Protein AF-A0A8T5I4N2-F1 (afdb_monomer)

Solvent-accessible surface area (backbone atoms only — not comparable to full-atom values): 12675 Å² total; per-residue (Å²): 91,77,67,34,74,42,77,42,86,42,62,44,80,42,84,74,42,42,46,17,52,78,89,45,77,90,54,34,18,32,42,37,23,62,23,36,39,42,31,43,65,61,18,79,83,68,63,26,35,41,20,40,28,22,35,39,38,22,54,48,20,33,36,40,44,21,31,37,31,23,36,77,40,84,39,74,32,93,86,68,47,84,95,46,67,42,80,47,75,30,51,17,36,42,35,10,62,72,20,34,37,37,35,38,44,37,31,33,30,29,39,41,37,23,34,29,38,38,33,30,31,38,29,36,47,22,36,41,34,22,31,34,40,41,32,62,37,54,37,41,30,49,63,24,37,38,38,36,34,82,90,12,38,40,31,27,50,40,76,85,50,73,77,40,41,32,55,69,20,34,39,33,38,72,91,67,53,73,44,48,42,44,72,39,60,78,35,42,52,85,78,52,62,70,92,80,47,93,64,66,85,83,49,61,97,79,38,30,47,60,16,77,51,33,81,43,37,40,67,55,64,75,46,67,81,61,73,78,78,71,84,73,80,82,76,84,80,80,82,78,80,84,80,86,129

Foldseek 3Di:
DQQFAEEEAEEDEDEAAYEADQPDPNRAAAYAYAEYEYEYDVQAVNVHEYENQHHYHHAHYEYHHEEYDKDWDFAADPVNDPPDTDIDISAHEYEHAAYEYEYEEAEARYEYHYQEYHYAEYEHNYEYEHQEYEHEHQADYYNYEYEHEAFGWYWAADADDVPNHDQAYWYAYPVRDIDGVVLQSQAAPVPDDPVQDPCNVVDDPRHTCHHPRHIGTPVNVVCVPPPPPPPPPPDPPDPPDDDDD

Sequence (245 aa):
FMAGSLTYDGPIIMQGSITSPSWTQEFKTNIHLTKGDFKFINPLENKYKIENGAQIIVDNGNAVVGNIYGRKYRVEDKDGRVGIFQIQEHRTNISAPNGKIIAEDIVNTVSLFADTIIVLNVEQDSILSAREILFYGGKLTFDCIIKLKVNGSIRFFENFSIQGLSGDAIIELENGKKIRLFDLKTKKIRDLSDEFISNRENYSKDATLVGNGFIITYDMLDNLSKKQETKQKTNWSSRFGFSKN

Mean predicted aligned error: 8.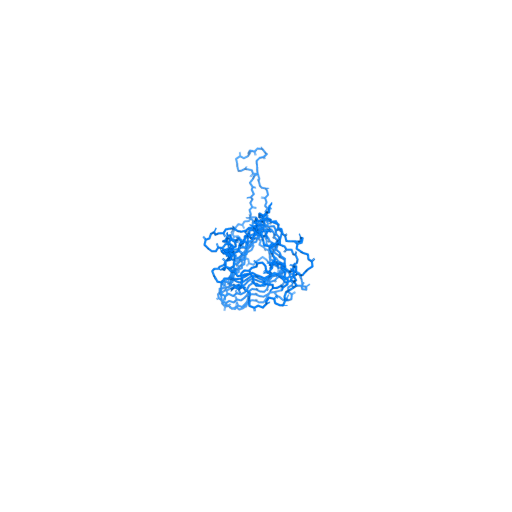18 Å

Struct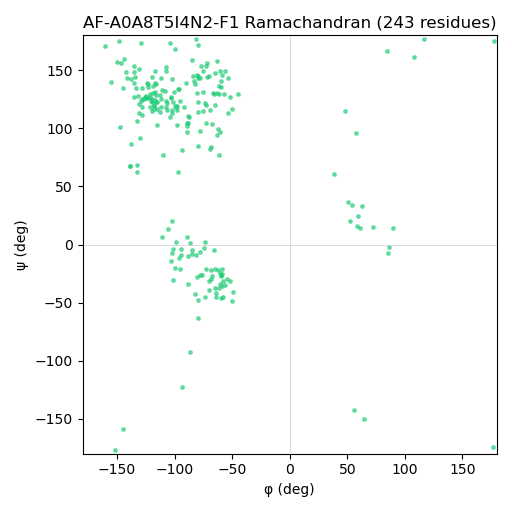ure (mmCIF, N/CA/C/O backbone):
data_AF-A0A8T5I4N2-F1
#
_entry.id   AF-A0A8T5I4N2-F1
#
loop_
_atom_site.group_PDB
_atom_site.id
_atom_site.type_symbol
_atom_site.label_atom_id
_atom_site.label_alt_id
_atom_site.label_comp_id
_atom_site.label_asym_id
_atom_site.label_entity_id
_atom_site.label_seq_id
_atom_site.pdbx_PDB_ins_code
_atom_site.Cartn_x
_atom_site.Cartn_y
_atom_site.Cartn_z
_atom_site.occupancy
_atom_site.B_iso_or_equiv
_atom_site.auth_seq_id
_atom_site.auth_comp_id
_atom_site.auth_asym_id
_atom_site.auth_atom_id
_atom_site.pdbx_PDB_model_num
ATOM 1 N N . PHE A 1 1 ? 17.589 -6.823 -12.871 1.00 48.66 1 PHE A N 1
ATOM 2 C CA . PHE A 1 1 ? 17.301 -7.018 -14.311 1.00 48.66 1 PHE A CA 1
ATOM 3 C C . PHE A 1 1 ? 16.539 -5.795 -14.823 1.00 48.66 1 PHE A C 1
ATOM 5 O O . PHE A 1 1 ? 15.685 -5.309 -14.089 1.00 48.66 1 PHE A O 1
ATOM 12 N N . MET A 1 2 ? 16.842 -5.283 -16.022 1.00 57.31 2 MET A N 1
ATOM 13 C CA . MET A 1 2 ? 15.972 -4.327 -16.731 1.00 57.31 2 MET A CA 1
ATOM 14 C C . MET A 1 2 ? 15.009 -5.170 -17.570 1.00 57.31 2 MET A C 1
ATOM 16 O O . MET A 1 2 ? 15.450 -5.796 -18.527 1.00 57.31 2 MET A O 1
ATOM 20 N N . ALA A 1 3 ? 13.748 -5.299 -17.152 1.00 60.00 3 ALA A N 1
ATOM 21 C CA . ALA A 1 3 ? 12.853 -6.301 -17.742 1.00 60.00 3 ALA A CA 1
ATOM 22 C C . ALA A 1 3 ? 12.155 -5.831 -19.030 1.00 60.00 3 ALA A C 1
ATOM 24 O O . ALA A 1 3 ? 11.532 -6.647 -19.700 1.00 60.00 3 ALA A O 1
ATOM 25 N N . GLY A 1 4 ? 12.271 -4.548 -19.400 1.00 80.88 4 GLY A N 1
ATOM 26 C CA . GLY A 1 4 ? 11.513 -4.001 -20.528 1.00 80.88 4 GLY A CA 1
ATOM 27 C C . GLY A 1 4 ? 10.011 -4.224 -20.322 1.00 80.88 4 GLY A C 1
ATOM 28 O O . GLY A 1 4 ? 9.533 -4.138 -19.191 1.00 80.88 4 GLY A O 1
ATOM 29 N N . SER A 1 5 ? 9.282 -4.533 -21.395 1.00 90.06 5 SER A N 1
ATOM 30 C CA . SER A 1 5 ? 7.870 -4.918 -21.317 1.00 90.06 5 SER A CA 1
ATOM 31 C C . SER A 1 5 ? 7.715 -6.431 -21.486 1.00 90.06 5 SER A C 1
ATOM 33 O O . SER A 1 5 ? 8.199 -6.993 -22.468 1.00 90.06 5 SER A O 1
ATOM 35 N N . LEU A 1 6 ? 7.025 -7.084 -20.554 1.00 92.94 6 LEU A N 1
ATOM 36 C CA . LEU A 1 6 ? 6.721 -8.512 -20.566 1.00 92.94 6 LEU A CA 1
ATOM 37 C C . LEU A 1 6 ? 5.235 -8.715 -20.274 1.00 92.94 6 LEU A C 1
ATOM 39 O O . LEU A 1 6 ? 4.751 -8.261 -19.241 1.00 92.94 6 LEU A O 1
ATOM 43 N N . THR A 1 7 ? 4.543 -9.465 -21.130 1.00 96.44 7 THR A N 1
ATOM 44 C CA . THR A 1 7 ? 3.196 -9.978 -20.852 1.00 96.44 7 THR A CA 1
ATOM 45 C C . THR A 1 7 ? 3.235 -11.500 -20.819 1.00 96.44 7 THR A C 1
ATOM 47 O O . THR A 1 7 ? 3.802 -12.116 -21.721 1.00 96.44 7 THR A O 1
ATOM 50 N N . TYR A 1 8 ? 2.662 -12.113 -19.784 1.00 96.69 8 TYR A N 1
ATOM 51 C CA . TYR A 1 8 ? 2.763 -13.553 -19.554 1.00 96.69 8 TYR A CA 1
ATOM 52 C C . TYR A 1 8 ? 1.474 -14.142 -18.956 1.00 96.69 8 TYR A C 1
ATOM 54 O O . TYR A 1 8 ? 0.916 -13.591 -18.012 1.00 96.69 8 TYR A O 1
ATOM 62 N N . ASP A 1 9 ? 1.003 -15.280 -19.479 1.00 97.56 9 ASP A N 1
ATOM 63 C CA . ASP A 1 9 ? -0.188 -15.984 -18.965 1.00 97.56 9 ASP A CA 1
ATOM 64 C C . ASP A 1 9 ? 0.201 -17.114 -18.005 1.00 97.56 9 ASP A C 1
ATOM 66 O O . ASP A 1 9 ? -0.015 -18.296 -18.271 1.00 97.56 9 ASP A O 1
ATOM 70 N N . GLY A 1 10 ? 0.831 -16.757 -16.887 1.00 97.31 10 GLY A N 1
ATOM 71 C CA . GLY A 1 10 ? 1.251 -17.722 -15.880 1.00 97.31 10 GLY A CA 1
ATOM 72 C C . GLY A 1 10 ? 2.011 -17.096 -14.712 1.00 97.31 10 GLY A C 1
ATOM 73 O O . GLY A 1 10 ? 2.317 -15.904 -14.724 1.00 97.31 10 GLY A O 1
ATOM 74 N N . PRO A 1 11 ? 2.347 -17.898 -13.689 1.00 97.94 11 PRO A N 1
ATOM 75 C CA . PRO A 1 11 ? 3.062 -17.402 -12.523 1.00 97.94 11 PRO A CA 1
ATOM 76 C C . PRO A 1 11 ? 4.510 -17.030 -12.861 1.00 97.94 11 PRO A C 1
ATOM 78 O O . PRO A 1 11 ? 5.181 -17.728 -13.623 1.00 97.94 11 PRO A O 1
ATOM 81 N N . ILE A 1 12 ? 5.019 -15.980 -12.216 1.00 97.31 12 ILE A N 1
ATOM 82 C CA . ILE A 1 12 ? 6.437 -15.608 -12.251 1.00 97.31 12 ILE A CA 1
ATOM 83 C C . ILE A 1 12 ? 7.002 -15.702 -10.839 1.00 97.31 12 ILE A C 1
ATOM 85 O O . ILE A 1 12 ? 6.526 -15.040 -9.917 1.00 97.31 12 ILE A O 1
ATOM 89 N N . ILE A 1 13 ? 8.062 -16.493 -10.693 1.00 96.75 13 ILE A N 1
ATOM 90 C CA . ILE A 1 13 ? 8.914 -16.495 -9.507 1.00 96.75 13 ILE A CA 1
ATOM 91 C C . ILE A 1 13 ? 10.221 -15.816 -9.896 1.00 96.75 13 ILE A C 1
ATOM 93 O O . ILE A 1 13 ? 10.897 -16.248 -10.827 1.00 96.75 13 ILE A O 1
ATOM 97 N N . MET A 1 14 ? 10.568 -14.745 -9.194 1.00 93.88 14 MET A N 1
ATOM 98 C CA . MET A 1 14 ? 11.723 -13.923 -9.512 1.00 93.88 14 MET A CA 1
ATOM 99 C C . MET A 1 14 ? 12.729 -13.904 -8.363 1.00 93.88 14 MET A C 1
ATOM 101 O O . MET A 1 14 ? 12.386 -13.760 -7.188 1.00 93.88 14 MET A O 1
ATOM 105 N N . GLN A 1 15 ? 14.000 -14.026 -8.736 1.00 94.00 15 GLN A N 1
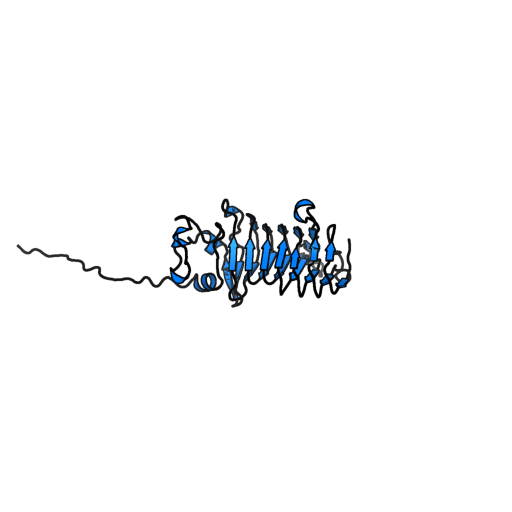ATOM 106 C CA . GLN A 1 15 ? 15.139 -13.846 -7.853 1.00 94.00 15 GLN A CA 1
ATOM 107 C C . GLN A 1 15 ? 15.885 -12.580 -8.280 1.00 94.00 15 GLN A C 1
ATOM 109 O O . GLN A 1 15 ? 16.382 -12.489 -9.403 1.00 94.00 15 GLN A O 1
ATOM 114 N N . GLY A 1 16 ? 15.953 -11.594 -7.388 1.00 92.62 16 GLY A N 1
ATOM 115 C CA . GLY A 1 16 ? 16.634 -10.326 -7.631 1.00 92.62 16 GLY A CA 1
ATOM 116 C C . GLY A 1 16 ? 15.696 -9.136 -7.815 1.00 92.62 16 GLY A C 1
ATOM 117 O O . GLY A 1 16 ? 14.510 -9.265 -8.105 1.00 92.62 16 GLY A O 1
ATOM 118 N N . SER A 1 17 ? 16.268 -7.947 -7.645 1.00 94.94 17 SER A N 1
ATOM 119 C CA . SER A 1 17 ? 15.538 -6.682 -7.708 1.00 94.94 17 SER A CA 1
ATOM 120 C C . SER A 1 17 ? 15.172 -6.271 -9.139 1.00 94.94 17 SER A C 1
ATOM 122 O O . SER A 1 17 ? 15.910 -6.520 -10.107 1.00 94.94 17 SER A O 1
ATOM 124 N N . ILE A 1 18 ? 14.050 -5.561 -9.249 1.00 94.69 18 ILE A N 1
ATOM 125 C CA . ILE A 1 18 ? 13.580 -4.905 -10.467 1.00 94.69 18 ILE A CA 1
ATOM 126 C C . ILE A 1 18 ? 13.865 -3.414 -10.352 1.00 94.69 18 ILE A C 1
ATOM 128 O O . ILE A 1 18 ? 13.433 -2.753 -9.411 1.00 94.69 18 ILE A O 1
ATOM 132 N N . THR A 1 19 ? 14.552 -2.869 -11.346 1.00 91.81 19 THR A N 1
ATOM 133 C CA . THR A 1 19 ? 14.774 -1.428 -11.457 1.00 91.81 19 THR A CA 1
ATOM 134 C C . THR A 1 19 ? 14.345 -0.999 -12.852 1.00 91.81 19 THR A C 1
ATOM 136 O O . THR A 1 19 ? 14.742 -1.610 -13.848 1.00 91.81 19 THR A O 1
ATOM 139 N N . SER A 1 20 ? 13.453 -0.015 -12.931 1.00 89.50 20 SER A N 1
ATOM 140 C CA . SER A 1 20 ? 13.083 0.590 -14.208 1.00 89.50 20 SER A CA 1
ATOM 141 C C . SER A 1 20 ? 14.110 1.658 -14.597 1.00 89.50 20 SER A C 1
ATOM 143 O O . SER A 1 20 ? 14.559 2.408 -13.728 1.00 89.50 20 SER A O 1
ATOM 145 N N . PRO A 1 21 ? 14.480 1.777 -15.883 1.00 83.62 21 PRO A N 1
ATOM 146 C CA . PRO A 1 21 ? 15.201 2.941 -16.384 1.00 83.62 21 PRO A CA 1
ATOM 147 C C . PRO A 1 21 ? 14.477 4.234 -15.994 1.00 83.62 21 PRO A C 1
ATOM 149 O O . PRO A 1 21 ? 13.280 4.382 -16.235 1.00 83.62 21 PRO A O 1
ATOM 152 N N . SER A 1 22 ? 15.192 5.172 -15.371 1.00 70.56 22 SER A N 1
ATOM 153 C CA . SER A 1 22 ? 14.606 6.419 -14.860 1.00 70.56 22 SER A CA 1
ATOM 154 C C . SER A 1 22 ? 14.715 7.594 -15.835 1.00 70.56 22 SER A C 1
ATOM 156 O O . SER A 1 22 ? 14.222 8.673 -15.540 1.00 70.56 22 SER A O 1
ATOM 158 N N . TRP A 1 23 ? 15.381 7.420 -16.978 1.00 70.25 23 TRP A N 1
ATOM 159 C CA . TRP A 1 23 ? 15.678 8.496 -17.935 1.00 70.25 23 TRP A CA 1
ATOM 160 C C . TRP A 1 23 ? 14.762 8.506 -19.169 1.00 70.25 23 TRP A C 1
ATOM 162 O O . TRP A 1 23 ? 14.837 9.431 -19.969 1.00 70.25 23 TRP A O 1
ATOM 172 N N . THR A 1 24 ? 13.900 7.499 -19.349 1.00 71.12 24 THR A N 1
ATOM 173 C CA . THR A 1 24 ? 12.976 7.417 -20.492 1.00 71.12 24 THR A CA 1
ATOM 174 C C . THR A 1 24 ? 11.750 6.567 -20.170 1.00 71.12 24 THR A C 1
ATOM 176 O O . THR A 1 24 ? 11.856 5.534 -19.513 1.00 71.12 24 THR A O 1
ATOM 179 N N . GLN A 1 25 ? 10.581 7.012 -20.638 1.00 74.25 25 GLN A N 1
ATOM 180 C CA . GLN A 1 25 ? 9.320 6.276 -20.491 1.00 74.25 25 GLN A CA 1
ATOM 181 C C . GLN A 1 25 ? 9.215 5.095 -21.459 1.00 74.25 25 GLN A C 1
ATOM 183 O O . GLN A 1 25 ? 8.536 4.122 -21.151 1.00 74.25 25 GLN A O 1
ATOM 188 N N . GLU A 1 26 ? 9.897 5.161 -22.603 1.00 77.44 26 GLU A N 1
ATOM 189 C CA . GLU A 1 26 ? 9.844 4.125 -23.641 1.00 77.44 26 GLU A CA 1
ATOM 190 C C . GLU A 1 26 ? 10.343 2.768 -23.129 1.00 77.44 26 GLU A C 1
ATOM 192 O O . GLU A 1 26 ? 9.769 1.730 -23.443 1.00 77.44 26 GLU A O 1
ATOM 197 N N . PHE A 1 27 ? 11.371 2.777 -22.276 1.00 80.88 27 PHE A N 1
ATOM 198 C CA . PHE A 1 27 ? 11.955 1.564 -21.696 1.00 80.88 27 PHE A CA 1
ATOM 199 C C . PHE A 1 27 ? 11.515 1.321 -20.256 1.00 80.88 27 PHE A C 1
ATOM 201 O O . PHE A 1 27 ? 12.194 0.608 -19.513 1.00 80.88 27 PHE A O 1
ATOM 208 N N . LYS A 1 28 ? 10.395 1.921 -19.840 1.00 87.56 28 LYS A N 1
ATOM 209 C CA . LYS A 1 28 ? 9.831 1.690 -18.514 1.00 87.56 28 LYS A CA 1
ATOM 210 C C . LYS A 1 28 ? 9.576 0.196 -18.330 1.00 87.56 28 LYS A C 1
ATOM 212 O O . LYS A 1 28 ? 8.937 -0.440 -19.165 1.00 87.56 28 LYS A O 1
ATOM 217 N N . THR A 1 29 ? 10.057 -0.356 -17.219 1.00 93.31 29 THR A N 1
ATOM 218 C CA . THR A 1 29 ? 9.803 -1.761 -16.903 1.00 93.31 29 THR A CA 1
ATOM 219 C C . THR A 1 29 ? 8.306 -1.966 -16.673 1.00 93.31 29 THR A C 1
ATOM 221 O O . THR A 1 29 ? 7.748 -1.361 -15.756 1.00 93.31 29 THR A O 1
ATOM 224 N N . ASN A 1 30 ? 7.679 -2.830 -17.470 1.00 94.81 30 ASN A N 1
ATOM 225 C CA . ASN A 1 30 ? 6.277 -3.215 -17.363 1.00 94.81 30 ASN A CA 1
ATOM 226 C C . ASN A 1 30 ? 6.156 -4.743 -17.391 1.00 94.81 30 ASN A C 1
ATOM 228 O O . ASN A 1 30 ? 6.455 -5.368 -18.402 1.00 94.81 30 ASN A O 1
ATOM 232 N N . ILE A 1 31 ? 5.736 -5.352 -16.288 1.00 96.50 31 ILE A N 1
ATOM 233 C CA . ILE A 1 31 ? 5.508 -6.796 -16.202 1.00 96.50 31 ILE A CA 1
ATOM 234 C C . ILE A 1 31 ? 4.022 -7.018 -15.960 1.00 96.50 31 ILE A C 1
ATOM 236 O O . ILE A 1 31 ? 3.493 -6.624 -14.923 1.00 96.50 31 ILE A O 1
ATOM 240 N N . HIS A 1 32 ? 3.353 -7.663 -16.906 1.00 98.12 32 HIS A N 1
ATOM 241 C CA . HIS A 1 32 ? 1.921 -7.924 -16.873 1.00 98.12 32 HIS A CA 1
ATOM 242 C C . HIS A 1 32 ? 1.646 -9.426 -16.898 1.00 98.12 32 HIS A C 1
ATOM 244 O O . HIS A 1 32 ? 1.931 -10.110 -17.877 1.00 98.12 32 HIS A O 1
ATOM 250 N N . LEU A 1 33 ? 1.081 -9.940 -15.812 1.00 98.19 33 LEU A N 1
ATOM 251 C CA . LEU A 1 33 ? 0.577 -11.299 -15.712 1.00 98.19 33 LEU A CA 1
ATOM 252 C C . LEU A 1 33 ? -0.940 -11.276 -15.858 1.00 98.19 33 LEU A C 1
ATOM 254 O O . LEU A 1 33 ? -1.638 -10.655 -15.055 1.00 98.19 33 LEU A O 1
ATOM 258 N N . THR A 1 34 ? -1.463 -12.003 -16.841 1.00 97.56 34 THR A N 1
ATOM 259 C CA . THR A 1 34 ? -2.916 -12.177 -16.995 1.00 97.56 34 THR A CA 1
ATOM 260 C C . THR A 1 34 ? -3.474 -13.201 -16.004 1.00 97.56 34 THR A C 1
ATOM 262 O O . THR A 1 34 ? -4.646 -13.128 -15.623 1.00 97.56 34 THR A O 1
ATOM 265 N N . LYS A 1 35 ? -2.639 -14.145 -15.548 1.00 96.62 35 LYS A N 1
ATOM 266 C CA . LYS A 1 35 ? -2.963 -15.179 -14.553 1.00 96.62 35 LYS A CA 1
ATOM 267 C C . LYS A 1 35 ? -1.733 -15.572 -13.746 1.00 96.62 35 LYS A C 1
ATOM 269 O O . LYS A 1 35 ? -0.612 -15.490 -14.236 1.00 96.62 35 LYS A O 1
ATOM 274 N N . GLY A 1 36 ? -1.975 -16.117 -12.558 1.00 97.88 36 GLY A N 1
ATOM 275 C CA . GLY A 1 36 ? -0.930 -16.650 -11.690 1.00 97.88 36 GLY A CA 1
ATOM 276 C C . GLY A 1 36 ? -0.281 -15.572 -10.830 1.00 97.88 36 GLY A C 1
ATOM 277 O O . GLY A 1 36 ? -0.485 -14.377 -11.025 1.00 97.88 36 GLY A O 1
ATOM 278 N N . ASP A 1 37 ? 0.478 -16.013 -9.832 1.00 98.50 37 ASP A N 1
ATOM 279 C CA . ASP A 1 37 ? 1.095 -15.097 -8.880 1.00 98.50 37 ASP A CA 1
ATOM 280 C C . ASP A 1 37 ? 2.423 -14.534 -9.406 1.00 98.50 37 ASP A C 1
ATOM 282 O O . ASP A 1 37 ? 3.222 -15.251 -10.014 1.00 98.50 37 ASP A O 1
ATOM 286 N N . PHE A 1 38 ? 2.699 -13.274 -9.072 1.00 98.44 38 PHE A N 1
ATOM 287 C CA . PHE A 1 38 ? 4.024 -12.671 -9.172 1.00 98.44 38 PHE A CA 1
ATOM 288 C C . PHE A 1 38 ? 4.698 -12.720 -7.799 1.00 98.44 38 PHE A C 1
ATOM 290 O O . PHE A 1 38 ? 4.217 -12.103 -6.847 1.00 98.44 38 PHE A O 1
ATOM 297 N N . LYS A 1 39 ? 5.803 -13.454 -7.658 1.00 98.12 39 LYS A N 1
ATOM 298 C CA . LYS A 1 39 ? 6.458 -13.647 -6.358 1.00 98.12 39 LYS A CA 1
ATOM 299 C C . LYS A 1 39 ? 7.958 -13.446 -6.431 1.00 98.12 39 LYS A C 1
ATOM 301 O O . LYS A 1 39 ? 8.634 -14.007 -7.288 1.00 98.12 39 LYS A O 1
ATOM 306 N N . PHE A 1 40 ? 8.494 -12.717 -5.466 1.00 97.69 40 PHE A N 1
ATOM 307 C CA . PHE A 1 40 ? 9.907 -12.793 -5.131 1.00 97.69 40 PHE A CA 1
ATOM 308 C C . PHE A 1 40 ? 10.193 -14.017 -4.264 1.00 97.69 40 PHE A C 1
ATOM 310 O O . PHE A 1 40 ? 9.380 -14.399 -3.423 1.00 97.69 40 PHE A O 1
ATOM 317 N N . ILE A 1 41 ? 11.364 -14.624 -4.455 1.00 95.94 41 ILE A N 1
ATOM 318 C CA . ILE A 1 41 ? 11.872 -15.651 -3.540 1.00 95.94 41 ILE A CA 1
ATOM 319 C C . ILE A 1 41 ? 12.342 -14.961 -2.257 1.00 95.94 41 ILE A C 1
ATOM 321 O O . ILE A 1 41 ? 13.218 -14.096 -2.310 1.00 95.94 41 ILE A O 1
ATOM 325 N N . ASN A 1 42 ? 11.760 -15.345 -1.118 1.00 94.06 42 ASN A N 1
ATOM 326 C CA . ASN A 1 42 ? 12.066 -14.840 0.228 1.00 94.06 42 ASN A CA 1
ATOM 327 C C . ASN A 1 42 ? 12.346 -13.321 0.264 1.00 94.06 42 ASN A C 1
ATOM 329 O O . ASN A 1 42 ? 13.456 -12.902 0.605 1.00 94.06 42 ASN A O 1
ATOM 333 N N . PRO A 1 43 ? 11.374 -12.472 -0.124 1.00 91.94 43 PRO A N 1
ATOM 334 C CA . PRO A 1 43 ? 11.618 -11.048 -0.348 1.00 91.94 43 PRO A CA 1
ATOM 335 C C . PRO A 1 43 ? 12.153 -10.312 0.885 1.00 91.94 43 PRO A C 1
ATOM 337 O O . PRO A 1 43 ? 13.005 -9.438 0.737 1.00 91.94 43 PRO A O 1
ATOM 340 N N . LEU A 1 44 ? 11.688 -10.697 2.079 1.00 89.94 44 LEU A N 1
ATOM 341 C CA . LEU A 1 44 ? 12.071 -10.082 3.353 1.00 89.94 44 LEU A CA 1
ATOM 342 C C . LEU A 1 44 ? 13.520 -10.388 3.744 1.00 89.94 44 LEU A C 1
ATOM 344 O O . LEU A 1 44 ? 14.216 -9.519 4.265 1.00 89.94 44 LEU A O 1
ATOM 348 N N . GLU A 1 45 ? 13.972 -11.619 3.498 1.00 93.75 45 GLU A N 1
ATOM 349 C CA . GLU A 1 45 ? 15.339 -12.059 3.801 1.00 93.75 45 GLU A CA 1
ATOM 350 C C . GLU A 1 45 ? 16.324 -11.444 2.808 1.00 93.75 45 GLU A C 1
ATOM 352 O O . GLU A 1 45 ? 17.358 -10.903 3.192 1.00 93.75 45 GLU A O 1
ATOM 357 N N . ASN A 1 46 ? 15.967 -11.475 1.523 1.00 93.81 46 ASN A N 1
ATOM 358 C CA . ASN A 1 46 ? 16.834 -11.018 0.445 1.00 93.81 46 ASN A CA 1
ATOM 359 C C . ASN A 1 46 ? 16.817 -9.497 0.235 1.00 93.81 46 ASN A C 1
ATOM 361 O O . ASN A 1 46 ? 17.597 -8.987 -0.571 1.00 93.81 46 ASN A O 1
ATOM 365 N N . LYS A 1 47 ? 15.909 -8.775 0.907 1.00 95.31 47 LYS A N 1
ATOM 366 C CA . LYS A 1 47 ? 15.698 -7.326 0.750 1.00 95.31 47 LYS A CA 1
ATOM 367 C C . LYS A 1 47 ? 15.533 -6.903 -0.712 1.00 95.31 47 LYS A C 1
ATOM 369 O O . LYS A 1 47 ? 15.985 -5.833 -1.126 1.00 95.31 47 LYS A O 1
ATOM 374 N N . TYR A 1 48 ? 14.878 -7.750 -1.508 1.00 96.44 48 TYR A N 1
ATOM 375 C CA . TYR A 1 48 ? 14.608 -7.440 -2.908 1.00 96.44 48 TYR A CA 1
ATOM 376 C C . TYR A 1 48 ? 13.679 -6.243 -3.029 1.00 96.44 48 TYR A C 1
ATOM 378 O O . TYR A 1 48 ? 12.810 -6.016 -2.185 1.00 96.44 48 TYR A O 1
ATOM 386 N N . LYS A 1 49 ? 13.877 -5.481 -4.105 1.00 96.44 49 LYS A N 1
ATOM 387 C CA . LYS A 1 49 ? 13.154 -4.235 -4.325 1.00 96.44 49 LYS A CA 1
ATOM 388 C C . LYS A 1 49 ? 12.632 -4.068 -5.744 1.00 96.44 49 LYS A C 1
ATOM 390 O O . LYS A 1 49 ? 13.205 -4.610 -6.690 1.00 96.44 49 LYS A O 1
ATOM 395 N N . ILE A 1 50 ? 11.563 -3.289 -5.866 1.00 97.12 50 ILE A N 1
ATOM 396 C CA . ILE A 1 50 ? 10.984 -2.816 -7.126 1.00 97.12 50 ILE A CA 1
ATOM 397 C C . ILE A 1 50 ? 11.032 -1.293 -7.109 1.00 97.12 50 ILE A C 1
ATOM 399 O O . ILE A 1 50 ? 10.505 -0.674 -6.187 1.00 97.12 50 ILE A O 1
ATOM 403 N N . GLU A 1 51 ? 11.683 -0.675 -8.092 1.00 95.00 51 GLU A N 1
ATOM 404 C CA . GLU A 1 51 ? 11.950 0.764 -8.021 1.00 95.00 51 GLU A CA 1
ATOM 405 C C . GLU A 1 51 ? 11.974 1.509 -9.362 1.00 95.00 51 GLU A C 1
ATOM 407 O O . GLU A 1 51 ? 11.922 0.918 -10.447 1.00 95.00 51 GLU A O 1
ATOM 412 N N . ASN A 1 52 ? 12.114 2.836 -9.252 1.00 91.00 52 ASN A N 1
ATOM 413 C CA . ASN A 1 52 ? 12.341 3.786 -10.347 1.00 91.00 52 ASN A CA 1
ATOM 414 C C . ASN A 1 52 ? 11.199 3.862 -11.371 1.00 91.00 52 ASN A C 1
ATOM 416 O O . ASN A 1 52 ? 11.420 4.123 -12.552 1.00 91.00 52 ASN A O 1
ATOM 420 N N . GLY A 1 53 ? 9.962 3.673 -10.913 1.00 92.44 53 GLY A N 1
ATOM 421 C CA . GLY A 1 53 ? 8.780 3.783 -11.754 1.00 92.44 53 GLY A CA 1
ATOM 422 C C . GLY A 1 53 ? 8.376 2.480 -12.432 1.00 92.44 53 GLY A C 1
ATOM 423 O O . GLY A 1 53 ? 7.561 2.527 -13.341 1.00 92.44 53 GLY A O 1
ATOM 424 N N . ALA A 1 54 ? 8.908 1.327 -12.022 1.00 95.25 54 ALA A N 1
ATOM 425 C CA . ALA A 1 54 ? 8.476 0.042 -12.572 1.00 95.25 54 ALA A CA 1
ATOM 426 C C . ALA A 1 54 ? 6.957 -0.169 -12.410 1.00 95.25 54 ALA A C 1
ATOM 428 O O . ALA A 1 54 ? 6.338 0.320 -11.461 1.00 95.25 54 ALA A O 1
ATOM 429 N N . GLN A 1 55 ? 6.360 -0.900 -13.347 1.00 96.50 55 GLN A N 1
ATOM 430 C CA . GLN A 1 55 ? 4.951 -1.267 -13.341 1.00 96.50 55 GLN A CA 1
ATOM 431 C C . GLN A 1 55 ? 4.810 -2.787 -13.316 1.00 96.50 55 GLN A C 1
ATOM 433 O O . GLN A 1 55 ? 5.355 -3.471 -14.177 1.00 96.50 55 GLN A O 1
ATOM 438 N N . ILE A 1 56 ? 4.076 -3.299 -12.332 1.00 98.00 56 ILE A N 1
ATOM 439 C CA . ILE A 1 56 ? 3.703 -4.709 -12.224 1.00 98.00 56 ILE A CA 1
ATOM 440 C C . ILE A 1 56 ? 2.178 -4.798 -12.210 1.00 98.00 56 ILE A C 1
ATOM 442 O O . ILE A 1 56 ? 1.527 -4.128 -11.408 1.00 98.00 56 ILE A O 1
ATOM 446 N N . ILE A 1 57 ? 1.601 -5.609 -13.088 1.00 98.56 57 ILE A N 1
ATOM 447 C CA . ILE A 1 57 ? 0.156 -5.826 -13.197 1.00 98.56 57 ILE A CA 1
ATOM 448 C C . ILE A 1 57 ? -0.098 -7.327 -13.103 1.00 98.56 57 ILE A C 1
ATOM 450 O O . ILE A 1 57 ? 0.507 -8.094 -13.841 1.00 98.56 57 ILE A O 1
ATOM 454 N N . VAL A 1 58 ? -0.974 -7.748 -12.198 1.00 98.69 58 VAL A N 1
ATOM 455 C CA . VAL A 1 58 ? -1.340 -9.150 -11.966 1.00 98.69 58 VAL A CA 1
ATOM 456 C C . VAL A 1 58 ? -2.864 -9.253 -11.966 1.00 98.69 58 VAL A C 1
ATOM 458 O O . VAL A 1 58 ? -3.500 -9.060 -10.935 1.00 98.69 58 VAL A O 1
ATOM 461 N N . ASP A 1 59 ? -3.474 -9.524 -13.118 1.00 98.19 59 ASP A N 1
ATOM 462 C CA . ASP A 1 59 ? -4.936 -9.437 -13.265 1.00 98.19 59 ASP A CA 1
ATOM 463 C C . ASP A 1 59 ? -5.676 -10.456 -12.385 1.00 98.19 59 ASP A C 1
ATOM 465 O O . ASP A 1 59 ? -6.658 -10.122 -11.718 1.00 98.19 59 ASP A O 1
ATOM 469 N N . ASN A 1 60 ? -5.194 -11.704 -12.383 1.00 97.56 60 ASN A N 1
ATOM 470 C CA . ASN A 1 60 ? -5.814 -12.843 -11.701 1.00 97.56 60 ASN A CA 1
ATOM 471 C C . ASN A 1 60 ? -4.771 -13.623 -10.894 1.00 97.56 60 ASN A C 1
ATOM 473 O O . ASN A 1 60 ? -4.398 -14.752 -11.230 1.00 97.56 60 ASN A O 1
ATOM 477 N N . GLY A 1 61 ? -4.278 -12.991 -9.836 1.00 98.19 61 GLY A N 1
ATOM 478 C CA . GLY A 1 61 ? -3.284 -13.565 -8.942 1.00 98.19 61 GLY A CA 1
ATOM 479 C C . GLY A 1 61 ? -2.856 -12.577 -7.869 1.00 98.19 61 GLY A C 1
ATOM 480 O O . GLY A 1 61 ? -3.408 -11.485 -7.741 1.00 98.19 61 GLY A O 1
ATOM 481 N N . ASN A 1 62 ? -1.864 -12.978 -7.085 1.00 98.75 62 ASN A N 1
ATOM 482 C CA . ASN A 1 62 ? -1.295 -12.167 -6.019 1.00 98.75 62 ASN A CA 1
ATOM 483 C C . ASN A 1 62 ? 0.092 -11.657 -6.405 1.00 98.75 62 ASN A C 1
ATOM 485 O O . ASN A 1 62 ? 0.831 -12.321 -7.133 1.00 98.75 62 ASN A O 1
ATOM 489 N N . ALA A 1 63 ? 0.479 -10.522 -5.836 1.00 98.62 63 ALA A N 1
ATOM 490 C CA . ALA A 1 63 ? 1.850 -10.040 -5.845 1.00 98.62 63 ALA A CA 1
ATOM 491 C C . ALA A 1 63 ? 2.453 -10.200 -4.443 1.00 98.62 63 ALA A C 1
ATOM 493 O O . ALA A 1 63 ? 1.964 -9.601 -3.487 1.00 98.62 63 ALA A O 1
ATOM 494 N N . VAL A 1 64 ? 3.512 -10.999 -4.309 1.00 98.38 64 VAL A N 1
ATOM 495 C CA . VAL A 1 64 ? 4.289 -11.126 -3.065 1.00 98.38 64 VAL A CA 1
ATOM 496 C C . VAL A 1 64 ? 5.690 -10.608 -3.329 1.00 98.38 64 VAL A C 1
ATOM 498 O O . VAL A 1 64 ? 6.503 -11.266 -3.978 1.00 98.38 64 VAL A O 1
ATOM 501 N N . VAL A 1 65 ? 5.958 -9.401 -2.856 1.00 97.31 65 VAL A N 1
ATOM 502 C CA . VAL A 1 65 ? 7.176 -8.656 -3.165 1.00 97.31 65 VAL A CA 1
ATOM 503 C C . VAL A 1 65 ? 7.838 -8.166 -1.880 1.00 97.31 65 VAL A C 1
ATOM 505 O O . VAL A 1 65 ? 7.327 -8.366 -0.782 1.00 97.31 65 VAL A O 1
ATOM 508 N N . GLY A 1 66 ? 9.034 -7.597 -2.017 1.00 96.00 66 GLY A N 1
ATOM 509 C CA . GLY A 1 66 ? 9.763 -6.995 -0.903 1.00 96.00 66 GLY A CA 1
ATOM 510 C C . GLY A 1 66 ? 9.476 -5.508 -0.814 1.00 96.00 66 GLY A C 1
ATOM 511 O O . GLY A 1 66 ? 8.324 -5.087 -0.718 1.00 96.00 66 GLY A O 1
ATOM 512 N N . ASN A 1 67 ? 10.541 -4.722 -0.885 1.00 98.06 67 ASN A N 1
ATOM 513 C CA . ASN A 1 67 ? 10.475 -3.275 -0.782 1.00 98.06 67 ASN A CA 1
ATOM 514 C C . ASN A 1 67 ? 10.064 -2.635 -2.112 1.00 98.06 67 ASN A C 1
ATOM 516 O O . ASN A 1 67 ? 10.438 -3.103 -3.192 1.00 98.06 67 ASN A O 1
ATOM 520 N N . ILE A 1 68 ? 9.322 -1.538 -2.054 1.00 98.44 68 ILE A N 1
ATOM 521 C CA . ILE A 1 68 ? 8.859 -0.813 -3.233 1.00 98.44 68 ILE A CA 1
ATOM 522 C C . ILE A 1 68 ? 9.213 0.656 -3.068 1.00 98.44 68 ILE A C 1
ATOM 524 O O . ILE A 1 68 ? 8.807 1.301 -2.103 1.00 98.44 68 ILE A O 1
ATOM 528 N N . TYR A 1 69 ? 9.949 1.191 -4.039 1.00 97.38 69 TYR A N 1
ATOM 529 C CA . TYR A 1 69 ? 10.427 2.566 -4.001 1.00 97.38 69 TYR A CA 1
ATOM 530 C C . TYR A 1 69 ? 9.961 3.347 -5.220 1.00 97.38 69 TYR A C 1
ATOM 532 O O . TYR A 1 69 ? 10.210 2.976 -6.370 1.00 97.38 69 TYR A O 1
ATOM 540 N N . GLY A 1 70 ? 9.319 4.476 -4.970 1.00 94.19 70 GLY A N 1
ATOM 541 C CA . GLY A 1 70 ? 9.173 5.539 -5.949 1.00 94.19 70 GLY A CA 1
ATOM 542 C C . GLY A 1 70 ? 10.409 6.422 -6.027 1.00 94.19 70 GLY A C 1
ATOM 543 O O . GLY A 1 70 ? 11.348 6.299 -5.236 1.00 94.19 70 GLY A O 1
ATOM 544 N N . ARG A 1 71 ? 10.387 7.378 -6.954 1.00 90.69 71 ARG A N 1
ATOM 545 C CA . ARG A 1 71 ? 11.381 8.451 -7.004 1.00 90.69 71 ARG A CA 1
ATOM 546 C C . ARG A 1 71 ? 10.758 9.781 -7.410 1.00 90.69 71 ARG A C 1
ATOM 548 O O . ARG A 1 71 ? 9.811 9.822 -8.195 1.00 90.69 71 ARG A O 1
ATOM 555 N N . LYS A 1 72 ? 11.317 10.869 -6.886 1.00 89.00 72 LYS A N 1
ATOM 556 C CA . LYS A 1 72 ? 11.034 12.245 -7.307 1.00 89.00 72 LYS A CA 1
ATOM 557 C C . LYS A 1 72 ? 12.337 12.907 -7.734 1.00 89.00 72 LYS A C 1
ATOM 559 O O . LYS A 1 72 ? 13.353 12.748 -7.058 1.00 89.00 72 LYS A O 1
ATOM 564 N N . TYR A 1 73 ? 12.300 13.657 -8.827 1.00 85.81 73 TYR A N 1
ATOM 565 C CA . TYR A 1 73 ? 13.392 14.520 -9.258 1.00 85.81 73 TYR A CA 1
ATOM 566 C C . TYR A 1 73 ? 12.937 15.966 -9.236 1.00 85.81 73 TYR A C 1
ATOM 568 O O . TYR A 1 73 ? 11.834 16.289 -9.671 1.00 85.81 73 TYR A O 1
ATOM 576 N N . ARG A 1 74 ? 13.815 16.840 -8.757 1.00 86.25 74 ARG A N 1
ATOM 577 C CA . ARG A 1 74 ? 13.694 18.275 -8.972 1.00 86.25 74 ARG A CA 1
ATOM 578 C C . ARG A 1 74 ? 14.387 18.578 -10.295 1.00 86.25 74 ARG A C 1
ATOM 580 O O . ARG A 1 74 ? 15.603 18.439 -10.377 1.00 86.25 74 ARG A O 1
ATOM 587 N N . VAL A 1 75 ? 13.615 18.924 -11.315 1.00 86.62 75 VAL A N 1
ATOM 588 C CA . VAL A 1 75 ? 14.129 19.292 -12.638 1.00 86.62 75 VAL A CA 1
ATOM 589 C C . VAL A 1 75 ? 13.976 20.791 -12.845 1.00 86.62 75 VAL A C 1
ATOM 591 O O . VAL A 1 75 ? 13.080 21.417 -12.271 1.00 86.62 75 VAL A O 1
ATOM 594 N N . GLU A 1 76 ? 14.886 21.378 -13.615 1.00 84.38 76 GLU A N 1
ATOM 595 C CA . GLU A 1 76 ? 14.802 22.792 -13.973 1.00 84.38 76 GLU A CA 1
ATOM 596 C C . GLU A 1 76 ? 13.515 23.069 -14.750 1.00 84.38 76 GLU A C 1
ATOM 598 O O . GLU A 1 76 ? 12.966 22.201 -15.438 1.00 84.38 76 GLU A O 1
ATOM 603 N N . ASP A 1 77 ? 13.001 24.283 -14.594 1.00 84.06 77 ASP A N 1
ATOM 604 C CA . ASP A 1 77 ? 11.846 24.725 -15.352 1.00 84.06 77 ASP A CA 1
ATOM 605 C C . ASP A 1 77 ? 12.133 24.682 -16.860 1.00 84.06 77 ASP A C 1
ATOM 607 O O . ASP A 1 77 ? 13.188 25.123 -17.316 1.00 84.06 77 ASP A O 1
ATOM 611 N N . LYS A 1 78 ? 11.177 24.170 -17.643 1.00 81.31 78 LYS A N 1
ATOM 612 C CA . LYS A 1 78 ? 11.341 23.997 -19.097 1.00 81.31 78 LYS A CA 1
ATOM 613 C C . LYS A 1 78 ? 11.604 25.313 -19.836 1.00 81.31 78 LYS A C 1
ATOM 615 O O . LYS A 1 78 ? 12.227 25.283 -20.892 1.00 81.31 78 LYS A O 1
ATOM 620 N N . ASP A 1 79 ? 11.178 26.439 -19.262 1.00 85.94 79 ASP A N 1
ATOM 621 C CA . ASP A 1 79 ? 11.379 27.777 -19.822 1.00 85.94 79 ASP A CA 1
ATOM 622 C C . ASP A 1 79 ? 12.704 28.421 -19.356 1.00 85.94 79 ASP A C 1
ATOM 624 O O . ASP A 1 79 ? 12.951 29.597 -19.617 1.00 85.94 79 ASP A O 1
ATOM 628 N N . GLY A 1 80 ? 13.561 27.680 -18.636 1.00 81.31 80 GLY A N 1
ATOM 629 C CA . GLY A 1 80 ? 14.884 28.134 -18.188 1.00 81.31 80 GLY A CA 1
ATOM 630 C C . GLY A 1 80 ? 14.852 29.178 -17.066 1.00 81.31 80 GLY A C 1
ATOM 631 O O . GLY A 1 80 ? 15.850 29.856 -16.812 1.00 81.31 80 GLY A O 1
ATOM 632 N N . ARG A 1 81 ? 13.708 29.345 -16.390 1.00 83.62 81 ARG A N 1
ATOM 633 C CA . ARG A 1 81 ? 13.551 30.328 -15.311 1.00 83.62 81 ARG A CA 1
ATOM 634 C C . ARG A 1 81 ? 14.367 29.922 -14.086 1.00 83.62 81 ARG A C 1
ATOM 636 O O . ARG A 1 81 ? 14.084 28.925 -13.424 1.00 83.62 81 ARG A O 1
ATOM 643 N N . VAL A 1 82 ? 15.357 30.745 -13.752 1.00 81.31 82 VAL A N 1
ATOM 644 C CA . VAL A 1 82 ? 16.261 30.518 -12.619 1.00 81.31 82 VAL A CA 1
ATOM 645 C C . VAL A 1 82 ? 15.482 30.499 -11.301 1.00 81.31 82 VAL A C 1
ATOM 647 O O . VAL A 1 82 ? 14.702 31.401 -11.007 1.00 81.31 82 VAL A O 1
ATOM 650 N N . GLY A 1 83 ? 15.709 29.464 -10.491 1.00 81.06 83 GLY A N 1
ATOM 651 C CA . GLY A 1 83 ? 15.088 29.311 -9.172 1.00 81.06 83 GLY A CA 1
ATOM 652 C C . GLY A 1 83 ? 13.701 28.658 -9.179 1.00 81.06 83 GLY A C 1
ATOM 653 O O . GLY A 1 83 ? 13.204 28.317 -8.104 1.00 81.06 83 GLY A O 1
ATOM 654 N N . ILE A 1 84 ? 13.103 28.419 -10.352 1.00 84.94 84 ILE A N 1
ATOM 655 C CA . ILE A 1 84 ? 11.860 27.653 -10.503 1.00 84.94 84 ILE A CA 1
ATOM 656 C C . ILE A 1 84 ? 12.214 26.215 -10.869 1.00 84.94 84 ILE A C 1
ATOM 658 O O . ILE A 1 84 ? 13.057 25.958 -11.725 1.00 84.94 84 ILE A O 1
ATOM 662 N N . PHE A 1 85 ? 11.565 25.267 -10.201 1.00 82.81 85 PHE A N 1
ATOM 663 C CA . PHE A 1 85 ? 11.789 23.851 -10.435 1.00 82.81 85 PHE A CA 1
ATOM 664 C C . PHE A 1 85 ? 10.462 23.125 -10.533 1.00 82.81 85 PHE A C 1
ATOM 666 O O . PHE A 1 85 ? 9.516 23.439 -9.810 1.00 82.81 85 PHE A O 1
ATOM 673 N N . GLN A 1 86 ? 10.426 22.124 -11.398 1.00 84.44 86 GLN A N 1
ATOM 674 C CA . GLN A 1 86 ? 9.307 21.207 -11.521 1.00 84.44 86 GLN A CA 1
ATOM 675 C C . GLN A 1 86 ? 9.675 19.900 -10.816 1.00 84.44 86 GLN A C 1
ATOM 677 O O . GLN A 1 86 ? 10.829 19.466 -10.836 1.00 84.44 86 GLN A O 1
ATOM 682 N N . ILE A 1 87 ? 8.702 19.279 -10.152 1.00 86.62 87 ILE A N 1
ATOM 683 C CA . ILE A 1 87 ? 8.885 17.946 -9.581 1.00 86.62 87 ILE A CA 1
ATOM 684 C C . ILE A 1 87 ? 8.433 16.927 -10.616 1.00 86.62 87 ILE A C 1
ATOM 686 O O . ILE A 1 87 ? 7.271 16.908 -11.016 1.00 86.62 87 ILE A O 1
ATOM 690 N N . GLN A 1 88 ? 9.359 16.077 -11.041 1.00 86.44 88 GLN A N 1
ATOM 691 C CA . GLN A 1 88 ? 9.072 14.941 -11.900 1.00 86.44 88 GLN A CA 1
ATOM 692 C C . GLN A 1 88 ? 8.997 13.670 -11.056 1.00 86.44 88 GLN A C 1
ATOM 694 O O . GLN A 1 88 ? 9.970 13.279 -10.407 1.00 86.44 88 GLN A O 1
ATOM 699 N N . GLU A 1 89 ? 7.838 13.016 -11.066 1.00 88.88 89 GLU A N 1
ATOM 700 C CA . GLU A 1 89 ? 7.610 11.778 -10.324 1.00 88.88 89 GLU A CA 1
ATOM 701 C C . GLU A 1 89 ? 7.809 10.544 -11.206 1.00 88.88 89 GLU A C 1
ATOM 703 O O . GLU A 1 89 ? 7.263 10.436 -12.302 1.00 88.88 89 GLU A O 1
ATOM 708 N N . HIS A 1 90 ? 8.543 9.569 -10.680 1.00 90.56 90 HIS A N 1
ATOM 709 C CA . HIS A 1 90 ? 8.671 8.224 -11.232 1.00 90.56 90 HIS A CA 1
ATOM 710 C C . HIS A 1 90 ? 7.956 7.265 -10.294 1.00 90.56 90 HIS A C 1
ATOM 712 O O . HIS A 1 90 ? 8.574 6.589 -9.468 1.00 90.56 90 HIS A O 1
ATOM 718 N N . ARG A 1 91 ? 6.626 7.277 -10.395 1.00 94.00 91 ARG A N 1
ATOM 719 C CA . ARG A 1 91 ? 5.764 6.498 -9.517 1.00 94.00 91 ARG A CA 1
ATOM 720 C C . ARG A 1 91 ? 5.843 5.014 -9.860 1.00 94.00 91 ARG A C 1
ATOM 722 O O . ARG A 1 91 ? 5.531 4.629 -10.989 1.00 94.00 91 ARG A O 1
ATOM 729 N N . THR A 1 92 ? 6.266 4.194 -8.905 1.00 97.31 92 THR A N 1
ATOM 730 C CA . THR A 1 92 ? 6.287 2.729 -9.043 1.00 97.31 92 THR A CA 1
ATOM 731 C C . THR A 1 92 ? 4.883 2.196 -8.772 1.00 97.31 92 THR A C 1
ATOM 733 O O . THR A 1 92 ? 4.258 2.586 -7.788 1.00 97.31 92 THR A O 1
ATOM 736 N N . ASN A 1 93 ? 4.358 1.347 -9.655 1.00 98.00 93 ASN A N 1
ATOM 737 C CA . ASN A 1 93 ? 2.972 0.882 -9.598 1.00 98.00 93 ASN A CA 1
ATOM 738 C C . ASN A 1 93 ? 2.918 -0.640 -9.489 1.00 98.00 93 ASN A C 1
ATOM 740 O O . ASN A 1 93 ? 3.509 -1.330 -10.319 1.00 98.00 93 ASN A O 1
ATOM 744 N N . ILE A 1 94 ? 2.162 -1.158 -8.523 1.00 98.62 94 ILE A N 1
ATOM 745 C CA . ILE A 1 94 ? 1.797 -2.577 -8.469 1.00 98.62 94 ILE A CA 1
ATOM 746 C C . ILE A 1 94 ? 0.280 -2.694 -8.403 1.00 98.62 94 ILE A C 1
ATOM 748 O O . ILE A 1 94 ? -0.369 -2.067 -7.567 1.00 98.62 94 ILE A O 1
ATOM 752 N N . SER A 1 95 ? -0.277 -3.500 -9.299 1.00 98.81 95 SER A N 1
ATOM 753 C CA . SER A 1 95 ? -1.709 -3.732 -9.431 1.00 98.81 95 SER A CA 1
ATOM 754 C C . SER A 1 95 ? -2.008 -5.226 -9.332 1.00 98.81 95 SER A C 1
ATOM 756 O O . SER A 1 95 ? -1.423 -6.011 -10.073 1.00 98.81 95 SER A O 1
ATOM 758 N N . ALA A 1 96 ? -2.913 -5.612 -8.436 1.00 98.69 96 ALA A N 1
ATOM 759 C CA . ALA A 1 96 ? -3.480 -6.954 -8.317 1.00 98.69 96 ALA A CA 1
ATOM 760 C C . ALA A 1 96 ? -4.996 -6.847 -8.040 1.00 98.69 96 ALA A C 1
ATOM 762 O O . ALA A 1 96 ? -5.441 -7.122 -6.923 1.00 98.69 96 ALA A O 1
ATOM 763 N N . PRO A 1 97 ? -5.802 -6.369 -9.009 1.00 97.62 97 PRO A N 1
ATOM 764 C CA . PRO A 1 97 ? -7.176 -5.902 -8.786 1.00 97.62 97 PRO A CA 1
ATOM 765 C C . PRO A 1 97 ? -8.099 -6.937 -8.140 1.00 97.62 97 PRO A C 1
ATOM 767 O O . PRO A 1 97 ? -8.953 -6.563 -7.339 1.00 97.62 97 PRO A O 1
ATOM 770 N N . ASN A 1 98 ? -7.909 -8.214 -8.478 1.00 97.06 98 ASN A N 1
ATOM 771 C CA . ASN A 1 98 ? -8.706 -9.341 -7.989 1.00 97.06 98 ASN A CA 1
ATOM 772 C C . ASN A 1 98 ? -7.958 -10.187 -6.946 1.00 97.06 98 ASN A C 1
ATOM 774 O O . ASN A 1 98 ? -8.354 -11.317 -6.662 1.00 97.06 98 ASN A O 1
ATOM 778 N N . GLY A 1 99 ? -6.844 -9.681 -6.420 1.00 98.25 99 GLY A N 1
ATOM 779 C CA . GLY A 1 99 ? -5.962 -10.433 -5.542 1.00 98.25 99 GLY A CA 1
ATOM 780 C C . GLY A 1 99 ? -5.330 -9.571 -4.464 1.00 98.25 99 GLY A C 1
ATOM 781 O O . GLY A 1 99 ? -5.836 -8.509 -4.087 1.00 98.25 99 GLY A O 1
ATOM 782 N N . LYS A 1 100 ? -4.217 -10.074 -3.933 1.00 98.75 100 LYS A N 1
ATOM 783 C CA . LYS A 1 100 ? -3.512 -9.461 -2.809 1.00 98.75 100 LYS A CA 1
ATOM 784 C C . LYS A 1 100 ? -2.164 -8.908 -3.240 1.00 98.75 100 LYS A C 1
ATOM 786 O O . LYS A 1 100 ? -1.455 -9.548 -4.014 1.00 98.75 100 LYS A O 1
ATOM 791 N N . ILE A 1 101 ? -1.781 -7.771 -2.672 1.00 98.88 101 ILE A N 1
ATOM 792 C CA . ILE A 1 101 ? -0.396 -7.295 -2.677 1.00 98.88 101 ILE A CA 1
ATOM 793 C C . ILE A 1 101 ? 0.156 -7.464 -1.265 1.00 98.88 101 ILE A C 1
ATOM 795 O O . ILE A 1 101 ? -0.416 -6.938 -0.314 1.00 98.88 101 ILE A O 1
ATOM 799 N N . ILE A 1 102 ? 1.264 -8.189 -1.140 1.00 98.62 102 ILE A N 1
ATOM 800 C CA . ILE A 1 102 ? 2.041 -8.324 0.092 1.00 98.62 102 ILE A CA 1
ATOM 801 C C . ILE A 1 102 ? 3.404 -7.688 -0.157 1.00 98.62 102 ILE A C 1
ATOM 803 O O . ILE A 1 102 ? 4.097 -8.086 -1.095 1.00 98.62 102 ILE A O 1
ATOM 807 N N . ALA A 1 103 ? 3.772 -6.710 0.663 1.00 98.25 103 ALA A N 1
ATOM 808 C CA . ALA A 1 103 ? 5.024 -5.976 0.537 1.00 98.25 103 ALA A CA 1
ATOM 809 C C . ALA A 1 103 ? 5.606 -5.612 1.911 1.00 98.25 103 ALA A C 1
ATOM 811 O O . ALA A 1 103 ? 4.899 -5.607 2.918 1.00 98.25 103 ALA A O 1
ATOM 812 N N . GLU A 1 104 ? 6.904 -5.323 1.948 1.00 96.69 104 GLU A N 1
ATOM 813 C CA . GLU A 1 104 ? 7.604 -4.909 3.169 1.00 96.69 104 GLU A CA 1
ATOM 814 C C . GLU A 1 104 ? 7.479 -3.391 3.353 1.00 96.69 104 GLU A C 1
ATOM 816 O O . GLU A 1 104 ? 6.479 -2.926 3.907 1.00 96.69 104 GLU A O 1
ATOM 821 N N . ASP A 1 105 ? 8.443 -2.623 2.841 1.00 97.12 105 ASP A N 1
ATOM 822 C CA . ASP A 1 105 ? 8.439 -1.164 2.918 1.00 97.12 105 ASP A CA 1
ATOM 823 C C . ASP A 1 105 ? 7.977 -0.531 1.601 1.00 97.12 105 ASP A C 1
ATOM 825 O O . ASP A 1 105 ? 8.483 -0.852 0.523 1.00 97.12 105 ASP A O 1
ATOM 829 N N . ILE A 1 106 ? 7.044 0.414 1.698 1.00 97.50 106 ILE A N 1
ATOM 830 C CA . ILE A 1 106 ? 6.526 1.215 0.586 1.00 97.50 106 ILE A CA 1
ATOM 831 C C . ILE A 1 106 ? 6.959 2.660 0.790 1.00 97.50 106 ILE A C 1
ATOM 833 O O . ILE A 1 106 ? 6.539 3.272 1.765 1.00 97.50 106 ILE A O 1
ATOM 837 N N . VAL A 1 107 ? 7.806 3.206 -0.083 1.00 96.25 107 VAL A N 1
ATOM 838 C CA . VAL A 1 107 ? 8.448 4.505 0.182 1.00 96.25 107 VAL A CA 1
ATOM 839 C C . VAL A 1 107 ? 8.490 5.397 -1.058 1.00 96.25 107 VAL A C 1
ATOM 841 O O . VAL A 1 107 ? 8.787 4.928 -2.161 1.00 96.25 107 VAL A O 1
ATOM 844 N N . ASN A 1 108 ? 8.301 6.707 -0.868 1.00 94.62 108 ASN A N 1
ATOM 845 C CA . ASN A 1 108 ? 8.216 7.725 -1.923 1.00 94.62 108 ASN A CA 1
ATOM 846 C C . ASN A 1 108 ? 6.981 7.508 -2.822 1.00 94.62 108 ASN A C 1
ATOM 848 O O . ASN A 1 108 ? 5.953 6.978 -2.420 1.00 94.62 108 ASN A O 1
ATOM 852 N N . THR A 1 109 ? 7.080 7.899 -4.090 1.00 95.12 109 THR A N 1
ATOM 853 C CA . THR A 1 109 ? 6.000 7.798 -5.072 1.00 95.12 109 THR A CA 1
ATOM 854 C C . THR A 1 109 ? 5.690 6.344 -5.431 1.00 95.12 109 THR A C 1
ATOM 856 O O . THR A 1 109 ? 6.160 5.809 -6.436 1.00 95.12 109 THR A O 1
ATOM 859 N N . VAL A 1 110 ? 4.865 5.680 -4.632 1.00 98.12 110 VAL A N 1
ATOM 860 C CA . VAL A 1 110 ? 4.366 4.331 -4.923 1.00 98.12 110 VAL A CA 1
ATOM 861 C C . VAL A 1 110 ? 2.850 4.347 -5.020 1.00 98.12 110 VAL A C 1
ATOM 863 O O . VAL A 1 110 ? 2.172 5.093 -4.315 1.00 98.12 110 VAL A O 1
ATOM 866 N N . SER A 1 111 ? 2.301 3.533 -5.916 1.00 98.56 111 SER A N 1
ATOM 867 C CA . SER A 1 111 ? 0.875 3.227 -5.944 1.00 98.56 111 SER A CA 1
ATOM 868 C C . SER A 1 111 ? 0.636 1.732 -5.936 1.00 98.56 111 SER A C 1
ATOM 870 O O . SER A 1 111 ? 1.125 1.005 -6.801 1.00 98.56 111 SER A O 1
ATOM 872 N N . LEU A 1 112 ? -0.154 1.293 -4.963 1.00 98.81 112 LEU A N 1
ATOM 873 C CA . LEU A 1 112 ? -0.628 -0.075 -4.842 1.00 98.81 112 LEU A CA 1
ATOM 874 C C . LEU A 1 112 ? -2.134 -0.099 -5.077 1.00 98.81 112 LEU A C 1
ATOM 876 O O . LEU A 1 112 ? -2.871 0.656 -4.441 1.00 98.81 112 LEU A O 1
ATOM 880 N N . PHE A 1 113 ? -2.589 -0.973 -5.967 1.00 98.75 113 PHE A N 1
ATOM 881 C CA . PHE A 1 113 ? -4.008 -1.187 -6.230 1.00 98.75 113 PHE A CA 1
ATOM 882 C C . PHE A 1 113 ? -4.339 -2.670 -6.140 1.00 98.75 113 PHE A C 1
ATOM 884 O O . PHE A 1 113 ? -3.807 -3.461 -6.912 1.00 98.75 113 PHE A O 1
ATOM 891 N N . ALA A 1 114 ? -5.210 -3.060 -5.214 1.00 98.75 114 ALA A N 1
ATOM 892 C CA . ALA A 1 114 ? -5.581 -4.463 -5.053 1.00 98.75 114 ALA A CA 1
ATOM 893 C C . ALA A 1 114 ? -6.989 -4.645 -4.481 1.00 98.75 114 ALA A C 1
ATOM 895 O O . ALA A 1 114 ? -7.724 -3.676 -4.247 1.00 98.75 114 ALA A O 1
ATOM 896 N N . ASP A 1 115 ? -7.372 -5.897 -4.251 1.00 98.50 115 ASP A N 1
ATOM 897 C CA . ASP A 1 115 ? -8.485 -6.211 -3.362 1.00 98.50 115 ASP A CA 1
ATOM 898 C C . ASP A 1 115 ? -8.042 -6.152 -1.892 1.00 98.50 115 ASP A C 1
ATOM 900 O O . ASP A 1 115 ? -8.658 -5.448 -1.088 1.00 98.50 115 ASP A O 1
ATOM 904 N N . THR A 1 116 ? -6.903 -6.782 -1.578 1.00 98.81 116 THR A N 1
ATOM 905 C CA . THR A 1 116 ? -6.251 -6.711 -0.260 1.00 98.81 116 THR A CA 1
ATOM 906 C C . THR A 1 116 ? -4.817 -6.197 -0.387 1.00 98.81 116 THR A C 1
ATOM 908 O O . THR A 1 116 ? -4.050 -6.671 -1.226 1.00 98.81 116 THR A O 1
ATOM 911 N N . ILE A 1 117 ? -4.412 -5.279 0.487 1.00 98.88 117 ILE A N 1
ATOM 912 C CA . ILE A 1 117 ? -3.018 -4.846 0.640 1.00 98.88 117 ILE A CA 1
ATOM 913 C C . ILE A 1 117 ? -2.536 -5.218 2.042 1.00 98.88 117 ILE A C 1
ATOM 915 O O . ILE A 1 117 ? -3.174 -4.877 3.035 1.00 98.88 117 ILE A O 1
ATOM 919 N N . ILE A 1 118 ? -1.395 -5.897 2.118 1.00 98.62 118 ILE A N 1
ATOM 920 C CA . ILE A 1 118 ? -0.703 -6.244 3.359 1.00 98.62 118 ILE A CA 1
ATOM 921 C C . ILE A 1 118 ? 0.694 -5.643 3.289 1.00 98.62 118 ILE A C 1
ATOM 923 O O . ILE A 1 118 ? 1.469 -5.979 2.394 1.00 98.62 118 ILE A O 1
ATOM 927 N N . VAL A 1 119 ? 1.006 -4.745 4.214 1.00 97.75 119 VAL A N 1
ATOM 928 C CA . VAL A 1 119 ? 2.262 -3.988 4.215 1.00 97.75 119 VAL A CA 1
ATOM 929 C C . VAL A 1 119 ? 2.873 -3.954 5.604 1.00 97.75 119 VAL A C 1
ATOM 931 O O . VAL A 1 119 ? 2.152 -3.954 6.606 1.00 97.75 119 VAL A O 1
ATOM 934 N N . LEU A 1 120 ? 4.204 -3.903 5.670 1.00 95.50 120 LEU A N 1
ATOM 935 C CA . LEU A 1 120 ? 4.889 -3.612 6.921 1.00 95.50 120 LEU A CA 1
ATOM 936 C C . LEU A 1 120 ? 4.856 -2.101 7.166 1.00 95.50 120 LEU A C 1
ATOM 938 O O . LEU A 1 120 ? 4.188 -1.657 8.094 1.00 95.50 120 LEU A O 1
ATOM 942 N N . ASN A 1 121 ? 5.486 -1.312 6.297 1.00 95.25 121 ASN A N 1
ATOM 943 C CA . ASN A 1 121 ? 5.580 0.138 6.457 1.00 95.25 121 ASN A CA 1
ATOM 944 C C . ASN A 1 121 ? 5.195 0.883 5.181 1.00 95.25 121 ASN A C 1
ATOM 946 O O . ASN A 1 121 ? 5.399 0.397 4.068 1.00 95.25 121 ASN A O 1
ATOM 950 N N . VAL A 1 122 ? 4.674 2.097 5.351 1.00 96.75 122 VAL A N 1
ATOM 951 C CA . VAL A 1 122 ? 4.328 2.999 4.250 1.00 96.75 122 VAL A CA 1
ATOM 952 C C . VAL A 1 122 ? 4.814 4.405 4.568 1.00 96.75 122 VAL A C 1
ATOM 954 O O . VAL A 1 122 ? 4.518 4.944 5.628 1.00 96.75 122 VAL A O 1
ATOM 957 N N . GLU A 1 123 ? 5.566 5.019 3.668 1.00 94.81 123 GLU A N 1
ATOM 958 C CA . GLU A 1 123 ? 6.222 6.300 3.908 1.00 94.81 123 GLU A CA 1
ATOM 959 C C . GLU A 1 123 ? 6.180 7.177 2.644 1.00 94.81 123 GLU A C 1
ATOM 961 O O . GLU A 1 123 ? 6.354 6.690 1.528 1.00 94.81 123 GLU A O 1
ATOM 966 N N . GLN A 1 124 ? 6.012 8.488 2.828 1.00 92.62 124 GLN A N 1
ATOM 967 C CA . GLN A 1 124 ? 6.240 9.545 1.833 1.00 92.62 124 GLN A CA 1
ATOM 968 C C . GLN A 1 124 ? 5.437 9.408 0.529 1.00 92.62 124 GLN A C 1
ATOM 970 O O . GLN A 1 124 ? 5.914 8.790 -0.406 1.00 92.62 124 GLN A O 1
ATOM 975 N N . ASP A 1 125 ? 4.286 10.071 0.381 1.00 94.06 125 ASP A N 1
ATOM 976 C CA . ASP A 1 125 ? 3.548 10.165 -0.907 1.00 94.06 125 ASP A CA 1
ATOM 977 C C . ASP A 1 125 ? 3.231 8.802 -1.574 1.00 94.06 125 ASP A C 1
ATOM 979 O O . ASP A 1 125 ? 3.187 8.614 -2.801 1.00 94.06 125 ASP A O 1
ATOM 983 N N . SER A 1 126 ? 2.991 7.813 -0.722 1.00 96.56 126 SER A N 1
ATOM 984 C CA . SER A 1 126 ? 2.526 6.498 -1.130 1.00 96.56 126 SER A CA 1
ATOM 985 C C . SER A 1 126 ? 1.001 6.462 -1.156 1.00 96.56 126 SER A C 1
ATOM 987 O O . SER A 1 126 ? 0.329 6.993 -0.270 1.00 96.56 126 SER A O 1
ATOM 989 N N . ILE A 1 127 ? 0.443 5.815 -2.178 1.00 98.38 127 ILE A N 1
ATOM 990 C CA . ILE A 1 127 ? -1.002 5.679 -2.371 1.00 98.38 127 ILE A CA 1
ATOM 991 C C . ILE A 1 127 ? -1.370 4.201 -2.329 1.00 98.38 127 ILE A C 1
ATOM 993 O O . ILE A 1 127 ? -0.924 3.419 -3.168 1.00 98.38 127 ILE A O 1
ATOM 997 N N . LEU A 1 128 ? -2.215 3.820 -1.380 1.00 98.62 128 LEU A N 1
ATOM 998 C CA . LEU A 1 128 ? -2.736 2.462 -1.247 1.00 98.62 128 LEU A CA 1
ATOM 999 C C . LEU A 1 128 ? -4.222 2.484 -1.573 1.00 98.62 128 LEU A C 1
ATOM 1001 O O . LEU A 1 128 ? -4.962 3.234 -0.950 1.00 98.62 128 LEU A O 1
ATOM 1005 N N . SER A 1 129 ? -4.677 1.667 -2.519 1.00 98.69 129 SER A N 1
ATOM 1006 C CA . SER A 1 129 ? -6.090 1.568 -2.878 1.00 98.69 129 SER A CA 1
ATOM 1007 C C . SER A 1 129 ? -6.564 0.122 -2.854 1.00 98.69 129 SER A C 1
ATOM 1009 O O . SER A 1 129 ? -6.146 -0.691 -3.680 1.00 98.69 129 SER A O 1
ATOM 1011 N N . ALA A 1 130 ? -7.434 -0.203 -1.900 1.00 98.75 130 ALA A N 1
ATOM 1012 C CA . ALA A 1 130 ? -7.942 -1.558 -1.718 1.00 98.75 130 ALA A CA 1
ATOM 1013 C C . ALA A 1 130 ? -9.245 -1.596 -0.917 1.00 98.75 130 ALA A C 1
ATOM 1015 O O . ALA A 1 130 ? -9.698 -0.587 -0.371 1.00 98.75 130 ALA A O 1
ATOM 1016 N N . ARG A 1 131 ? -9.860 -2.781 -0.875 1.00 98.56 131 ARG A N 1
ATOM 1017 C CA . ARG A 1 131 ? -10.999 -3.072 -0.004 1.00 98.56 131 ARG A CA 1
ATOM 1018 C C . ARG A 1 131 ? -10.521 -3.429 1.399 1.00 98.56 131 ARG A C 1
ATOM 1020 O O . ARG A 1 131 ? -11.078 -2.933 2.366 1.00 98.56 131 ARG A O 1
ATOM 1027 N N . GLU A 1 132 ? -9.469 -4.224 1.531 1.00 98.69 132 GLU A N 1
ATOM 1028 C CA . GLU A 1 132 ? -8.870 -4.550 2.828 1.00 98.69 132 GLU A CA 1
ATOM 1029 C C . GLU A 1 132 ? -7.415 -4.077 2.883 1.00 98.69 132 GLU A C 1
ATOM 1031 O O . GLU A 1 132 ? -6.639 -4.346 1.967 1.00 98.69 132 GLU A O 1
ATOM 1036 N N . ILE A 1 133 ? -7.034 -3.364 3.946 1.00 98.56 133 ILE A N 1
ATOM 1037 C CA . ILE A 1 133 ? -5.662 -2.874 4.129 1.00 98.56 133 ILE A CA 1
ATOM 1038 C C . ILE A 1 133 ? -5.164 -3.223 5.529 1.00 98.56 133 ILE A C 1
ATOM 1040 O O . ILE A 1 133 ? -5.742 -2.810 6.536 1.00 98.56 133 ILE A O 1
ATOM 1044 N N . LEU A 1 134 ? -4.068 -3.976 5.583 1.00 98.06 134 LEU A N 1
ATOM 1045 C CA . LEU A 1 134 ? -3.469 -4.496 6.805 1.00 98.06 134 LEU A CA 1
ATOM 1046 C C . LEU A 1 134 ? -2.055 -3.928 6.979 1.00 98.06 134 LEU A C 1
ATOM 1048 O O . LEU A 1 134 ? -1.166 -4.216 6.177 1.00 98.06 134 LEU A O 1
ATOM 1052 N N . PHE A 1 135 ? -1.852 -3.154 8.043 1.00 95.88 135 PHE A N 1
AT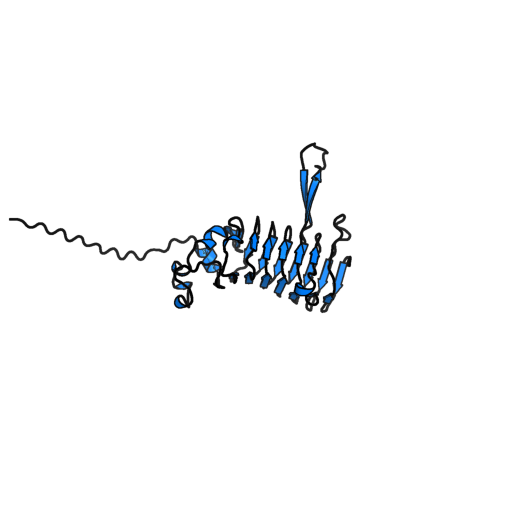OM 1053 C CA . PHE A 1 135 ? -0.557 -2.592 8.427 1.00 95.88 135 PHE A CA 1
ATOM 1054 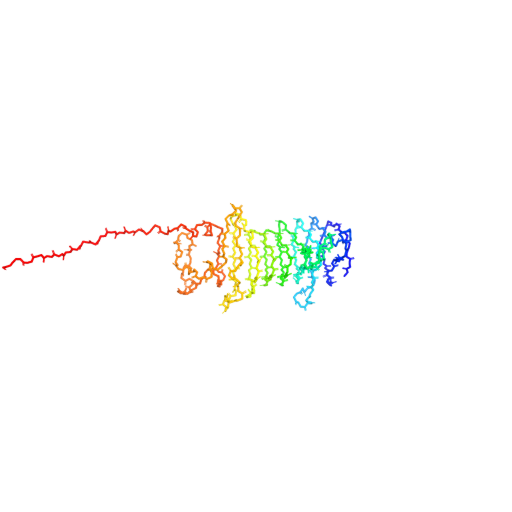C C . PHE A 1 135 ? 0.048 -3.393 9.578 1.00 95.88 135 PHE A C 1
ATOM 1056 O O . PHE A 1 135 ? -0.510 -3.421 10.681 1.00 95.88 135 PHE A O 1
ATOM 1063 N N . TYR A 1 136 ? 1.188 -4.032 9.324 1.00 94.06 136 TYR A N 1
ATOM 1064 C CA . TYR A 1 136 ? 1.881 -4.870 10.305 1.00 94.06 136 TYR A CA 1
ATOM 1065 C C . TYR A 1 136 ? 3.050 -4.182 11.009 1.00 94.06 136 TYR A C 1
ATOM 1067 O O . TYR A 1 136 ? 3.444 -4.652 12.071 1.00 94.06 136 TYR A O 1
ATOM 1075 N N . GLY A 1 137 ? 3.595 -3.109 10.440 1.00 90.94 137 GLY A N 1
ATOM 1076 C CA . GLY A 1 137 ? 4.677 -2.331 11.033 1.00 90.94 137 GLY A CA 1
ATOM 1077 C C . GLY A 1 137 ? 4.201 -1.009 11.627 1.00 90.94 137 GLY A C 1
ATOM 1078 O O . GLY A 1 137 ? 3.043 -0.599 11.496 1.00 90.94 137 GLY A O 1
ATOM 1079 N N . GLY A 1 138 ? 5.130 -0.328 12.291 1.00 87.81 138 GLY A N 1
ATOM 1080 C CA . GLY A 1 138 ? 4.852 0.877 13.064 1.00 87.81 138 GLY A CA 1
ATOM 1081 C C . GLY A 1 138 ? 4.893 2.184 12.276 1.00 87.81 138 GLY A C 1
ATOM 1082 O O . GLY A 1 138 ? 4.717 3.237 12.891 1.00 87.81 138 GLY A O 1
ATOM 1083 N N . LYS A 1 139 ? 5.151 2.163 10.960 1.00 90.94 139 LYS A N 1
ATOM 1084 C CA . LYS A 1 139 ? 5.319 3.386 10.160 1.00 90.94 139 LYS A CA 1
ATOM 1085 C C . LYS A 1 139 ? 4.252 3.557 9.079 1.00 90.94 139 LYS A C 1
ATOM 1087 O O . LYS A 1 139 ? 4.117 2.735 8.176 1.00 90.94 139 LYS A O 1
ATOM 1092 N N . LEU A 1 140 ? 3.561 4.692 9.150 1.00 91.56 140 LEU A N 1
ATOM 1093 C CA . LEU A 1 140 ? 2.694 5.242 8.108 1.00 91.56 140 LEU A CA 1
ATOM 1094 C C . LEU A 1 140 ? 2.955 6.749 8.048 1.00 91.56 140 LEU A C 1
ATOM 1096 O O . LEU A 1 140 ? 2.306 7.495 8.775 1.00 91.56 140 LEU A O 1
ATOM 1100 N N . THR A 1 141 ? 3.943 7.206 7.284 1.00 86.56 141 THR A N 1
ATOM 1101 C CA . THR A 1 141 ? 4.498 8.567 7.424 1.00 86.56 141 THR A CA 1
ATOM 1102 C C . THR A 1 141 ? 4.298 9.442 6.185 1.00 86.56 141 THR A C 1
ATOM 1104 O O . THR A 1 141 ? 4.305 8.924 5.079 1.00 86.56 141 THR A O 1
ATOM 1107 N N . PHE A 1 142 ? 4.161 10.762 6.379 1.00 83.94 142 PHE A N 1
ATOM 1108 C CA . PHE A 1 142 ? 4.219 11.845 5.375 1.00 83.94 142 PHE A CA 1
ATOM 1109 C C . PHE A 1 142 ? 3.384 11.670 4.090 1.00 83.94 142 PHE A C 1
ATOM 1111 O O . PHE A 1 142 ? 3.691 10.837 3.238 1.00 83.94 142 PHE A O 1
ATOM 1118 N N . ASP A 1 143 ? 2.383 12.528 3.886 1.00 88.38 143 ASP A N 1
ATOM 1119 C CA . ASP A 1 143 ? 1.640 12.685 2.616 1.00 88.38 143 ASP A CA 1
ATOM 1120 C C . ASP A 1 143 ? 1.054 11.386 2.016 1.00 88.38 143 ASP A C 1
ATOM 1122 O O . ASP A 1 143 ? 0.751 11.310 0.826 1.00 88.38 143 ASP A O 1
ATOM 1126 N N . CYS A 1 144 ? 0.884 10.337 2.821 1.00 94.75 144 CYS A N 1
ATOM 1127 C CA . CYS A 1 144 ? 0.339 9.069 2.349 1.00 94.75 144 CYS A CA 1
ATOM 1128 C C . CYS A 1 144 ? -1.185 9.137 2.203 1.00 94.75 144 CYS A C 1
ATOM 1130 O O . CYS A 1 144 ? -1.883 9.726 3.034 1.00 94.75 144 CYS A O 1
ATOM 1132 N N . ILE A 1 145 ? -1.710 8.472 1.172 1.00 97.56 145 ILE A N 1
ATOM 1133 C CA . ILE A 1 145 ? -3.146 8.403 0.889 1.00 97.56 145 ILE A CA 1
ATOM 1134 C C . ILE A 1 145 ? -3.606 6.948 0.906 1.00 97.56 145 ILE A C 1
ATOM 1136 O O . ILE A 1 145 ? -3.134 6.112 0.136 1.00 97.56 145 ILE A O 1
ATOM 1140 N N . ILE A 1 146 ? -4.590 6.658 1.746 1.00 97.88 146 ILE A N 1
ATOM 1141 C CA . ILE A 1 146 ? -5.304 5.387 1.782 1.00 97.88 146 ILE A CA 1
ATOM 1142 C C . ILE A 1 146 ? -6.658 5.586 1.104 1.00 97.88 146 ILE A C 1
ATOM 1144 O O . ILE A 1 146 ? -7.507 6.294 1.627 1.00 97.88 146 ILE A O 1
ATOM 1148 N N . LYS A 1 147 ? -6.881 4.951 -0.044 1.00 98.62 147 LYS A N 1
ATOM 1149 C CA . LYS A 1 147 ? -8.155 4.950 -0.769 1.00 98.62 147 LYS A CA 1
ATOM 1150 C C . LYS A 1 147 ? -8.934 3.678 -0.449 1.00 98.62 147 LYS A C 1
ATOM 1152 O O . LYS A 1 147 ? -8.610 2.609 -0.972 1.00 98.62 147 LYS A O 1
ATOM 1157 N N . LEU A 1 148 ? -9.942 3.788 0.409 1.00 98.56 148 LEU A N 1
ATOM 1158 C CA . LEU A 1 148 ? -10.714 2.647 0.896 1.00 98.56 148 LEU A CA 1
ATOM 1159 C C . LEU A 1 148 ? -11.986 2.445 0.065 1.00 98.56 148 LEU A C 1
ATOM 1161 O O . LEU A 1 148 ? -12.823 3.346 -0.026 1.00 98.56 148 LEU A O 1
ATOM 1165 N N . LYS A 1 149 ? -12.137 1.247 -0.509 1.00 97.88 149 LYS A N 1
ATOM 1166 C CA . LYS A 1 149 ? -13.334 0.857 -1.272 1.00 97.88 149 LYS A CA 1
ATOM 1167 C C . LYS A 1 149 ? -14.545 0.637 -0.358 1.00 97.88 149 LYS A C 1
ATOM 1169 O O . LYS A 1 149 ? -14.379 0.326 0.826 1.00 97.88 149 LYS A O 1
ATOM 1174 N N . VAL A 1 150 ? -15.754 0.756 -0.909 1.00 96.94 150 VAL A N 1
ATOM 1175 C CA . VAL A 1 150 ? -17.011 0.468 -0.184 1.00 96.94 150 VAL A CA 1
ATOM 1176 C C . VAL A 1 150 ? -16.973 -0.937 0.435 1.00 96.94 150 VAL A C 1
ATOM 1178 O O . VAL A 1 150 ? -16.419 -1.872 -0.147 1.00 96.94 150 VAL A O 1
ATOM 1181 N N . ASN A 1 151 ? -17.553 -1.086 1.633 1.00 96.06 151 ASN A N 1
ATOM 1182 C CA . ASN A 1 151 ? -17.497 -2.303 2.462 1.00 96.06 151 ASN A CA 1
ATOM 1183 C C . ASN A 1 151 ? -16.075 -2.720 2.883 1.00 96.06 151 ASN A C 1
ATOM 1185 O O . ASN A 1 151 ? -15.856 -3.852 3.317 1.00 96.06 151 ASN A O 1
ATOM 1189 N N . GLY A 1 152 ? -15.098 -1.826 2.732 1.00 97.75 152 GLY A N 1
ATOM 1190 C CA . GLY A 1 152 ? -13.711 -2.081 3.076 1.00 97.75 152 GLY A CA 1
ATOM 1191 C C . GLY A 1 152 ? -13.392 -1.967 4.564 1.00 97.75 152 GLY A C 1
ATOM 1192 O O . GLY A 1 152 ? -14.204 -1.513 5.375 1.00 97.75 152 GLY A O 1
ATOM 1193 N N . SER A 1 153 ? -12.170 -2.355 4.923 1.00 97.94 153 SER A N 1
ATOM 1194 C CA . SER A 1 153 ? -11.636 -2.172 6.270 1.00 97.94 153 SER A CA 1
ATOM 1195 C C . SER A 1 153 ? -10.133 -1.900 6.297 1.00 97.94 153 SER A C 1
ATOM 1197 O O . SER A 1 153 ? -9.389 -2.264 5.384 1.00 97.94 153 SER A O 1
ATOM 1199 N N . ILE A 1 154 ? -9.697 -1.253 7.376 1.00 97.31 154 ILE A N 1
ATOM 1200 C CA . ILE A 1 154 ? -8.295 -0.977 7.683 1.00 97.31 154 ILE A CA 1
ATOM 1201 C C . ILE A 1 154 ? -7.981 -1.554 9.064 1.00 97.31 154 ILE A C 1
ATOM 1203 O O . ILE A 1 154 ? -8.783 -1.421 9.993 1.00 97.31 154 ILE A O 1
ATOM 1207 N N . ARG A 1 155 ? -6.808 -2.177 9.211 1.00 95.25 155 ARG A N 1
ATOM 1208 C CA . ARG A 1 155 ? -6.319 -2.702 10.493 1.00 95.25 155 ARG A CA 1
ATOM 1209 C C . ARG A 1 155 ? -4.857 -2.345 10.706 1.00 95.25 155 ARG A C 1
ATOM 1211 O O . ARG A 1 155 ? -4.043 -2.473 9.796 1.00 95.25 155 ARG A O 1
ATOM 1218 N N . PHE A 1 156 ? -4.534 -1.967 11.937 1.00 93.62 156 PHE A N 1
ATOM 1219 C CA . PHE A 1 156 ? -3.172 -1.697 12.395 1.00 93.62 156 PHE A CA 1
ATOM 1220 C C . PHE A 1 156 ? -2.830 -2.684 13.508 1.00 93.62 156 PHE A C 1
ATOM 1222 O O . PHE A 1 156 ? -3.526 -2.724 14.524 1.00 93.62 156 PHE A O 1
ATOM 1229 N N . PHE A 1 157 ? -1.798 -3.501 13.314 1.00 91.19 157 PHE A N 1
ATOM 1230 C CA . PHE A 1 157 ? -1.443 -4.576 14.250 1.00 91.19 157 PHE A CA 1
ATOM 1231 C C . PHE A 1 157 ? -0.365 -4.181 15.264 1.00 91.19 157 PHE A C 1
ATOM 1233 O O . PHE A 1 157 ? -0.271 -4.804 16.318 1.00 91.19 157 PHE A O 1
ATOM 1240 N N . GLU A 1 158 ? 0.423 -3.146 14.975 1.00 85.69 158 GLU A N 1
ATOM 1241 C CA . GLU A 1 158 ? 1.441 -2.636 15.893 1.00 85.69 158 GLU A CA 1
ATOM 1242 C C . GLU A 1 158 ? 0.783 -2.037 17.153 1.00 85.69 158 GLU A C 1
ATOM 1244 O O . GLU A 1 158 ? -0.115 -1.196 17.065 1.00 85.69 158 GLU A O 1
ATOM 1249 N N . ASN A 1 159 ? 1.244 -2.454 18.337 1.00 72.88 159 ASN A N 1
ATOM 1250 C CA . ASN A 1 159 ? 0.640 -2.072 19.623 1.00 72.88 159 ASN A CA 1
ATOM 1251 C C . ASN A 1 159 ? 1.421 -0.993 20.391 1.00 72.88 159 ASN A C 1
ATOM 1253 O O . ASN A 1 159 ? 0.897 -0.437 21.353 1.00 72.88 159 ASN A O 1
ATOM 1257 N N . PHE A 1 160 ? 2.673 -0.710 20.013 1.00 61.91 160 PHE A N 1
ATOM 1258 C CA . PHE A 1 160 ? 3.610 0.001 20.893 1.00 61.91 160 PHE A CA 1
ATOM 1259 C C . PHE A 1 160 ? 3.789 1.486 20.580 1.00 61.91 160 PHE A C 1
ATOM 1261 O O . PHE A 1 160 ? 4.046 2.264 21.498 1.00 61.91 160 PHE A O 1
ATOM 1268 N N . SER A 1 161 ? 3.658 1.914 19.320 1.00 62.00 161 SER A N 1
ATOM 1269 C CA . SER A 1 161 ? 3.885 3.320 18.984 1.00 62.00 161 SER A CA 1
ATOM 1270 C C . SER A 1 161 ? 3.011 3.816 17.842 1.00 62.00 161 SER A C 1
ATOM 1272 O O . SER A 1 161 ? 3.338 3.695 16.667 1.00 62.00 161 SER A O 1
ATOM 1274 N N . ILE A 1 162 ? 1.943 4.526 18.208 1.00 67.81 162 ILE A N 1
ATOM 1275 C CA . ILE A 1 162 ? 1.213 5.396 17.279 1.00 67.81 162 ILE A CA 1
ATOM 1276 C C . ILE A 1 162 ? 2.069 6.587 16.799 1.00 67.81 162 ILE A C 1
ATOM 1278 O O . ILE A 1 162 ? 1.597 7.381 15.986 1.00 67.81 162 ILE A O 1
ATOM 1282 N N . GLN A 1 163 ? 3.292 6.783 17.317 1.00 70.50 163 GLN A N 1
ATOM 1283 C CA . GLN A 1 163 ? 4.153 7.912 16.938 1.00 70.50 163 GLN A CA 1
ATOM 1284 C C . GLN A 1 163 ? 4.687 7.772 15.512 1.00 70.50 163 GLN A C 1
ATOM 1286 O O . GLN A 1 163 ? 4.837 8.782 14.835 1.00 70.50 163 GLN A O 1
ATOM 1291 N N . GLY A 1 164 ? 4.909 6.542 15.036 1.00 77.44 164 GLY A N 1
ATOM 1292 C CA . GLY A 1 164 ? 5.320 6.292 13.650 1.00 77.44 164 GLY A CA 1
ATOM 1293 C C . GLY A 1 164 ? 4.191 6.465 12.627 1.00 77.44 164 GLY A C 1
ATOM 1294 O O . GLY A 1 164 ? 4.424 6.378 11.425 1.00 77.44 164 GLY A O 1
ATOM 1295 N N . LEU A 1 165 ? 2.969 6.754 13.080 1.00 84.06 165 LEU A N 1
ATOM 1296 C CA . LEU A 1 165 ? 1.824 7.037 12.222 1.00 84.06 165 LEU A CA 1
ATOM 1297 C C . LEU A 1 165 ? 1.653 8.548 12.106 1.00 84.06 165 LEU A C 1
ATOM 1299 O O . LEU A 1 165 ? 1.426 9.239 13.101 1.00 84.06 165 LEU A O 1
ATOM 1303 N N . SER A 1 166 ? 1.745 9.084 10.902 1.00 83.62 166 SER A N 1
ATOM 1304 C CA . SER A 1 166 ? 1.651 10.513 10.668 1.00 83.62 166 SER A CA 1
ATOM 1305 C C . SER A 1 166 ? 0.229 11.024 10.860 1.00 83.62 166 SER A C 1
ATOM 1307 O O . SER A 1 166 ? -0.754 10.357 10.545 1.00 83.62 166 SER A O 1
ATOM 1309 N N . GLY A 1 167 ? 0.114 12.239 11.392 1.00 81.25 167 GLY A N 1
ATOM 1310 C CA . GLY A 1 167 ? -1.173 12.924 11.490 1.00 81.25 167 GLY A CA 1
ATOM 1311 C C . GLY A 1 167 ? -1.694 13.440 10.145 1.00 81.25 167 GLY A C 1
ATOM 1312 O O . GLY A 1 167 ? -2.894 13.678 10.021 1.00 81.25 167 GLY A O 1
ATOM 1313 N N . ASP A 1 168 ? -0.813 13.609 9.156 1.00 85.19 168 ASP A N 1
ATOM 1314 C CA . ASP A 1 168 ? -1.137 14.165 7.836 1.00 85.19 168 ASP A CA 1
ATOM 1315 C C . ASP A 1 168 ? -1.596 13.123 6.808 1.00 85.19 168 ASP A C 1
ATOM 1317 O O . ASP A 1 168 ? -2.122 13.505 5.765 1.00 85.19 168 ASP A O 1
ATOM 1321 N N . ALA A 1 169 ? -1.468 11.827 7.113 1.00 91.88 169 ALA A N 1
ATOM 1322 C CA . ALA A 1 169 ? -1.960 10.771 6.245 1.00 91.88 169 ALA A CA 1
ATOM 1323 C C . ALA A 1 169 ? -3.482 10.896 6.075 1.00 91.88 169 ALA A C 1
ATOM 1325 O O . ALA A 1 169 ? -4.222 11.125 7.040 1.00 91.88 169 ALA A O 1
ATOM 1326 N N . ILE A 1 170 ? -3.953 10.743 4.840 1.00 94.94 170 ILE A N 1
ATOM 1327 C CA . ILE A 1 170 ? -5.362 10.908 4.480 1.00 94.94 170 ILE A CA 1
ATOM 1328 C C . ILE A 1 170 ? -5.958 9.544 4.172 1.00 94.94 170 ILE A C 1
ATOM 1330 O O . ILE A 1 170 ? -5.415 8.781 3.379 1.00 94.94 170 ILE A O 1
ATOM 1334 N N . ILE A 1 171 ? -7.119 9.265 4.752 1.00 95.88 171 ILE A N 1
ATOM 1335 C CA . ILE A 1 171 ? -8.002 8.194 4.308 1.00 95.88 171 ILE A CA 1
ATOM 1336 C C . ILE A 1 171 ? -9.091 8.827 3.444 1.00 95.88 171 ILE A C 1
ATOM 1338 O O . ILE A 1 171 ? -9.839 9.686 3.905 1.00 95.88 171 ILE A O 1
ATOM 1342 N N . GLU A 1 172 ? -9.157 8.422 2.185 1.00 97.75 172 GLU A N 1
ATOM 1343 C CA . GLU A 1 172 ? -10.166 8.805 1.207 1.00 97.75 172 GLU A CA 1
ATOM 1344 C C . GLU A 1 172 ? -11.103 7.617 0.986 1.00 97.75 172 GLU A C 1
ATOM 1346 O O . GLU A 1 172 ? -10.694 6.550 0.530 1.00 97.75 172 GLU A O 1
ATOM 1351 N N . LEU A 1 173 ? -12.366 7.787 1.353 1.00 97.94 173 LEU A N 1
ATOM 1352 C CA . LEU A 1 173 ? -13.413 6.817 1.074 1.00 97.94 173 LEU A CA 1
ATOM 1353 C C . LEU A 1 173 ? -13.843 6.927 -0.393 1.00 97.94 173 LEU A C 1
ATOM 1355 O O . LEU A 1 173 ? -13.759 7.996 -0.995 1.00 97.94 173 LEU A O 1
ATOM 1359 N N . GLU A 1 174 ? -14.348 5.839 -0.967 1.00 96.44 174 GLU A N 1
ATOM 1360 C CA . GLU A 1 174 ? -14.849 5.790 -2.348 1.00 96.44 174 GLU A CA 1
ATOM 1361 C C . GLU A 1 174 ? -15.928 6.848 -2.660 1.00 96.44 174 GLU A C 1
ATOM 1363 O O . GLU A 1 174 ? -15.987 7.355 -3.776 1.00 96.44 174 GLU A O 1
ATOM 1368 N N . ASN A 1 175 ? -16.727 7.261 -1.667 1.00 95.69 175 ASN A N 1
ATOM 1369 C CA . ASN A 1 175 ? -17.687 8.368 -1.799 1.00 95.69 175 ASN A CA 1
ATOM 1370 C C . ASN A 1 175 ? -17.041 9.775 -1.833 1.00 95.69 175 ASN A C 1
ATOM 1372 O O . ASN A 1 175 ? -17.753 10.778 -1.865 1.00 95.69 175 ASN A O 1
ATOM 1376 N N . GLY A 1 176 ? -15.709 9.865 -1.794 1.00 96.00 176 GLY A N 1
ATOM 1377 C CA . GLY A 1 176 ? -14.933 11.105 -1.809 1.00 96.00 176 GLY A CA 1
ATOM 1378 C C . GLY A 1 176 ? -14.705 11.737 -0.433 1.00 96.00 176 GLY A C 1
ATOM 1379 O O . GLY A 1 176 ? -14.010 12.754 -0.338 1.00 96.00 176 GLY A O 1
ATOM 1380 N N . LYS A 1 177 ? -15.251 11.166 0.651 1.00 96.06 177 LYS A N 1
ATOM 1381 C CA . LYS A 1 177 ? -15.020 11.670 2.010 1.00 96.06 177 LYS A CA 1
ATOM 1382 C C . LYS A 1 177 ? -13.555 11.483 2.401 1.00 96.06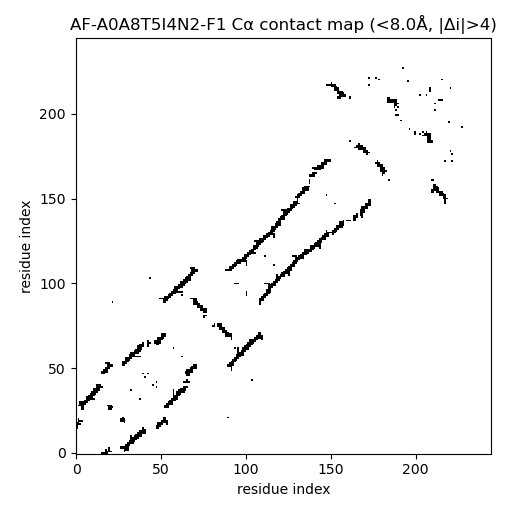 177 LYS A C 1
ATOM 1384 O O . LYS A 1 177 ? -13.012 10.387 2.299 1.00 96.06 177 LYS A O 1
ATOM 1389 N N . LYS A 1 178 ? -12.931 12.548 2.909 1.00 95.69 178 LYS A N 1
ATOM 1390 C CA . LYS A 1 178 ? -11.536 12.547 3.371 1.00 95.69 178 LYS A CA 1
ATOM 1391 C C . LYS A 1 178 ? -11.465 12.691 4.882 1.00 95.69 178 LYS A C 1
ATOM 1393 O O . LYS A 1 178 ? -12.120 13.557 5.458 1.00 95.69 178 LYS A O 1
ATOM 1398 N N . ILE A 1 179 ? -10.662 11.844 5.509 1.00 93.31 179 ILE A N 1
ATOM 1399 C CA . ILE A 1 179 ? -10.470 11.761 6.957 1.00 93.31 179 ILE A CA 1
ATOM 1400 C C . ILE A 1 179 ? -8.972 11.810 7.216 1.00 93.31 179 ILE A C 1
ATOM 1402 O O . ILE A 1 179 ? -8.204 11.127 6.540 1.00 93.31 179 ILE A O 1
ATOM 1406 N N . ARG A 1 180 ? -8.537 12.614 8.185 1.00 91.94 180 ARG A N 1
ATOM 1407 C CA . ARG A 1 180 ? -7.130 12.614 8.585 1.00 91.94 180 ARG A CA 1
ATOM 1408 C C . ARG A 1 180 ? -6.890 11.464 9.544 1.00 91.94 180 ARG A C 1
ATOM 1410 O O . ARG A 1 180 ? -7.677 11.245 10.463 1.00 91.94 180 ARG A O 1
ATOM 1417 N N . LEU A 1 181 ? -5.771 10.764 9.386 1.00 89.81 181 LEU A N 1
ATOM 1418 C CA . LEU A 1 181 ? -5.403 9.675 10.289 1.00 89.81 181 LEU A CA 1
ATOM 1419 C C . LEU A 1 181 ? -5.293 10.163 11.741 1.00 89.81 181 LEU A C 1
ATOM 1421 O O . LEU A 1 181 ? -5.630 9.426 12.667 1.00 89.81 181 LEU A O 1
ATOM 1425 N N . PHE A 1 182 ? -4.901 11.427 11.942 1.00 88.31 182 PHE A N 1
ATOM 1426 C CA . PHE A 1 182 ? -4.900 12.085 13.249 1.00 88.31 182 PHE A CA 1
ATOM 1427 C C . PHE A 1 182 ? -6.226 11.933 14.014 1.00 88.31 182 PHE A C 1
ATOM 1429 O O . PHE A 1 182 ? -6.200 11.649 15.212 1.00 88.31 182 PHE A O 1
ATOM 1436 N N . ASP A 1 183 ? -7.364 12.036 13.322 1.00 87.75 183 ASP A N 1
ATOM 1437 C CA . ASP A 1 183 ? -8.700 11.950 13.926 1.00 87.75 183 ASP A CA 1
ATOM 1438 C C . ASP A 1 183 ? -9.012 10.537 14.451 1.00 87.75 183 ASP A C 1
ATOM 1440 O O . ASP A 1 183 ? -9.854 10.361 15.332 1.00 87.75 183 ASP A O 1
ATOM 1444 N N . LEU A 1 184 ? -8.321 9.514 13.933 1.00 88.81 184 LEU A N 1
ATOM 1445 C CA . LEU A 1 184 ? -8.465 8.124 14.371 1.00 88.81 184 LEU A CA 1
ATOM 1446 C C . LEU A 1 184 ? -7.529 7.777 15.527 1.00 88.81 184 LEU A C 1
ATOM 1448 O O . LEU A 1 184 ? -7.896 6.993 16.401 1.00 88.81 184 LEU A O 1
ATOM 1452 N N . LYS A 1 185 ? -6.326 8.364 15.549 1.00 86.56 185 LYS A N 1
ATOM 1453 C CA . LYS A 1 185 ? -5.274 8.039 16.527 1.00 86.56 185 LYS A CA 1
ATOM 1454 C C . LYS A 1 185 ? -5.695 8.291 17.971 1.00 86.56 185 LYS A C 1
ATOM 1456 O O . LYS A 1 185 ? -5.248 7.580 18.864 1.00 86.56 185 LYS A O 1
ATOM 1461 N N . THR A 1 186 ? -6.518 9.309 18.205 1.00 82.44 186 THR A N 1
ATOM 1462 C CA . THR A 1 186 ? -6.971 9.705 19.549 1.00 82.44 186 THR A CA 1
ATOM 1463 C C . THR A 1 186 ? -8.332 9.120 19.914 1.00 82.44 186 THR A C 1
ATOM 1465 O O . THR A 1 186 ? -8.729 9.170 21.080 1.00 82.44 186 THR A O 1
ATOM 1468 N N . LYS A 1 187 ? -9.051 8.543 18.945 1.00 87.94 187 LYS A N 1
ATOM 1469 C CA . LYS A 1 187 ? -10.400 8.032 19.159 1.00 87.94 187 LYS A CA 1
ATOM 1470 C C . LYS A 1 187 ? -10.344 6.667 19.835 1.00 87.94 187 LYS A C 1
ATOM 1472 O O . LYS A 1 187 ? -9.734 5.731 19.317 1.00 87.94 187 LYS A O 1
ATOM 1477 N N . LYS A 1 188 ? -10.984 6.550 21.000 1.00 89.12 188 LYS A N 1
ATOM 1478 C CA . LYS A 1 188 ? -11.037 5.292 21.752 1.00 89.12 188 LYS A CA 1
ATOM 1479 C C . LYS A 1 188 ? -12.090 4.363 21.169 1.00 89.12 188 LYS A C 1
ATOM 1481 O O . LYS A 1 188 ? -13.175 4.807 20.797 1.00 89.12 188 LYS A O 1
ATOM 1486 N N . ILE A 1 189 ? -11.795 3.066 21.170 1.00 88.25 189 ILE A N 1
ATOM 1487 C CA . ILE A 1 189 ? -12.738 2.033 20.721 1.00 88.25 189 ILE A CA 1
ATOM 1488 C C . ILE A 1 189 ? -14.024 2.112 21.550 1.00 88.25 189 ILE A C 1
ATOM 1490 O O . ILE A 1 189 ? -15.115 2.144 20.995 1.00 88.25 189 ILE A O 1
ATOM 1494 N N . ARG A 1 190 ? -13.912 2.247 22.878 1.00 84.62 190 ARG A N 1
ATOM 1495 C CA . ARG A 1 190 ? -15.071 2.299 23.788 1.00 84.62 190 ARG A CA 1
ATOM 1496 C C . ARG A 1 190 ? -16.059 3.437 23.494 1.00 84.62 190 ARG A C 1
ATOM 1498 O O . ARG A 1 190 ? -17.218 3.315 23.866 1.00 84.62 190 ARG A O 1
ATOM 1505 N N . ASP A 1 191 ? -15.593 4.519 22.865 1.00 85.25 191 ASP A N 1
ATOM 1506 C CA . ASP A 1 191 ? -16.403 5.707 22.583 1.00 85.25 191 ASP A CA 1
ATOM 1507 C C . ASP A 1 191 ? -17.211 5.542 21.274 1.00 85.25 191 ASP A C 1
ATOM 1509 O O . ASP A 1 191 ? -18.015 6.405 20.923 1.00 85.25 191 ASP A O 1
ATOM 1513 N N . LEU A 1 192 ? -17.014 4.444 20.529 1.00 85.19 192 LEU A N 1
ATOM 1514 C CA . LEU A 1 192 ? -17.851 4.094 19.378 1.00 85.19 192 LEU A CA 1
ATOM 1515 C C . LEU A 1 192 ? -19.242 3.611 19.818 1.00 85.19 192 LEU A C 1
ATOM 1517 O O . LEU A 1 192 ? -19.406 3.072 20.911 1.00 85.19 192 LEU A O 1
ATOM 1521 N N . SER A 1 193 ? -20.232 3.792 18.939 1.00 84.06 193 SER A N 1
ATOM 1522 C CA . SER A 1 193 ? -21.591 3.249 19.096 1.00 84.06 193 SER A CA 1
ATOM 1523 C C . SER A 1 193 ? -21.564 1.719 19.205 1.00 84.06 193 SER A C 1
ATOM 1525 O O . SER A 1 193 ? -20.738 1.068 18.563 1.00 84.06 193 SER A O 1
ATOM 1527 N N . ASP A 1 194 ? -22.478 1.152 19.997 1.00 80.50 194 ASP A N 1
ATOM 1528 C CA . ASP A 1 194 ? -22.580 -0.299 20.227 1.00 80.50 194 ASP A CA 1
ATOM 1529 C C . ASP A 1 194 ? -22.835 -1.073 18.922 1.00 80.50 194 ASP A C 1
ATOM 1531 O O . ASP A 1 194 ? -22.400 -2.211 18.782 1.00 80.50 194 ASP A O 1
ATOM 1535 N N . GLU A 1 195 ? -23.463 -0.437 17.927 1.00 83.00 195 GLU A N 1
ATOM 1536 C CA . GLU A 1 195 ? -23.701 -1.021 16.597 1.00 83.00 195 GLU A CA 1
ATOM 1537 C C . GLU A 1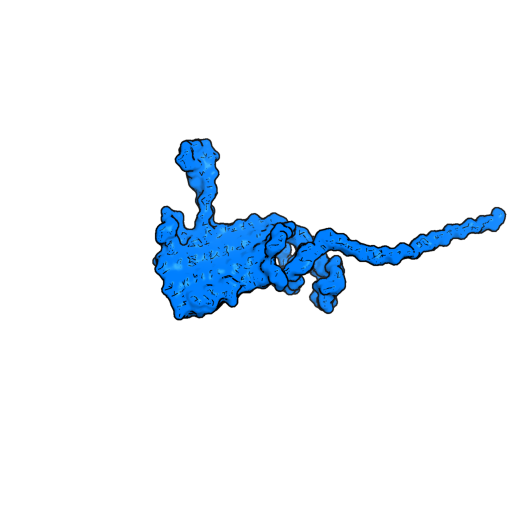 195 ? -22.406 -1.356 15.832 1.00 83.00 195 GLU A C 1
ATOM 1539 O O . GLU A 1 195 ? -22.411 -2.200 14.941 1.00 83.00 195 GLU A O 1
ATOM 1544 N N . PHE A 1 196 ? -21.290 -0.713 16.192 1.00 81.44 196 PHE A N 1
ATOM 1545 C CA . PHE A 1 196 ? -19.988 -0.881 15.545 1.00 81.44 196 PHE A CA 1
ATOM 1546 C C . PHE A 1 196 ? -19.035 -1.788 16.330 1.00 81.44 196 PHE A C 1
ATOM 1548 O O . PHE A 1 196 ? -17.924 -2.043 15.867 1.00 81.44 196 PHE A O 1
ATOM 1555 N N . ILE A 1 197 ? -19.421 -2.270 17.516 1.00 78.56 197 ILE A N 1
ATOM 1556 C CA . ILE A 1 197 ? -18.538 -3.076 18.363 1.00 78.56 197 ILE A CA 1
ATOM 1557 C C . ILE A 1 197 ? -19.266 -4.316 18.863 1.00 78.56 197 ILE A C 1
ATOM 1559 O O . ILE A 1 197 ? -20.059 -4.249 19.797 1.00 78.56 197 ILE A O 1
ATOM 1563 N N . SER A 1 198 ? -18.922 -5.474 18.308 1.00 71.56 198 SER A N 1
ATOM 1564 C CA . SER A 1 198 ? -19.451 -6.749 18.796 1.00 71.56 198 SER A CA 1
ATOM 1565 C C . SER A 1 198 ? -18.723 -7.273 20.042 1.00 71.56 198 SER A C 1
ATOM 1567 O O . SER A 1 198 ? -19.342 -7.969 20.834 1.00 71.56 198 SER A O 1
ATOM 1569 N N . ASN A 1 199 ? -17.438 -6.931 20.232 1.00 77.00 199 ASN A N 1
ATOM 1570 C CA . ASN A 1 199 ? -16.557 -7.558 21.235 1.00 77.00 199 ASN A CA 1
ATOM 1571 C C . ASN A 1 199 ? -15.775 -6.510 22.054 1.00 77.00 199 ASN A C 1
ATOM 1573 O O . ASN A 1 199 ? -14.547 -6.398 21.960 1.00 77.00 199 ASN A O 1
ATOM 1577 N N . ARG A 1 200 ? -16.482 -5.655 22.796 1.00 76.69 200 ARG A N 1
ATOM 1578 C CA . ARG A 1 200 ? -15.890 -4.480 23.470 1.00 76.69 200 ARG A CA 1
ATOM 1579 C C . ARG A 1 200 ? -14.945 -4.878 24.610 1.00 76.69 200 ARG A C 1
ATOM 1581 O O . ARG A 1 200 ? -13.987 -4.166 24.895 1.00 76.69 200 ARG A O 1
ATOM 1588 N N . GLU A 1 201 ? -15.210 -6.020 25.229 1.00 79.44 201 GLU A N 1
ATOM 1589 C CA . GLU A 1 201 ? -14.452 -6.640 26.315 1.00 79.44 201 GLU A CA 1
ATOM 1590 C C . GLU A 1 201 ? -13.036 -7.076 25.918 1.00 79.44 201 GLU A C 1
ATOM 1592 O O . GLU A 1 201 ? -12.169 -7.175 26.784 1.00 79.44 201 GLU A O 1
ATOM 1597 N N . ASN A 1 202 ? -12.773 -7.260 24.621 1.00 84.62 202 ASN A N 1
ATOM 1598 C CA . ASN A 1 202 ? -11.454 -7.655 24.122 1.00 84.62 202 ASN A CA 1
ATOM 1599 C C . ASN A 1 202 ? -10.445 -6.498 24.076 1.00 84.62 202 ASN A C 1
ATOM 1601 O O . ASN A 1 202 ? -9.269 -6.720 23.786 1.00 84.62 202 ASN A O 1
ATOM 1605 N N . TYR A 1 203 ? -10.883 -5.267 24.350 1.00 83.75 203 TYR A N 1
ATOM 1606 C CA . TYR A 1 203 ? -10.050 -4.075 24.256 1.00 83.75 203 TYR A CA 1
ATOM 1607 C C . TYR A 1 203 ? -9.892 -3.395 25.613 1.00 83.75 203 TYR A C 1
ATOM 1609 O O . TYR A 1 203 ? -10.841 -3.245 26.386 1.00 83.75 203 TYR A O 1
ATOM 1617 N N . SER A 1 204 ? -8.671 -2.939 25.902 1.00 84.50 204 SER A N 1
ATOM 1618 C CA . SER A 1 204 ? -8.410 -2.155 27.106 1.00 84.50 204 SER A CA 1
ATOM 1619 C C . SER A 1 204 ? -9.179 -0.827 27.070 1.00 84.50 204 SER A C 1
ATOM 1621 O O . SER A 1 204 ? -9.531 -0.305 26.010 1.00 84.50 204 SER A O 1
ATOM 1623 N N . LYS A 1 205 ? -9.416 -0.233 28.246 1.00 83.94 205 LYS A N 1
ATOM 1624 C CA . LYS A 1 205 ? -10.164 1.033 28.376 1.00 83.94 205 LYS A CA 1
ATOM 1625 C C . LYS A 1 205 ? -9.548 2.203 27.605 1.00 83.94 205 LYS A C 1
ATOM 1627 O O . LYS A 1 205 ? -10.258 3.175 27.345 1.00 83.94 205 LYS A O 1
ATOM 1632 N N . ASP A 1 206 ? -8.263 2.119 27.283 1.00 85.25 206 ASP A N 1
ATOM 1633 C CA . ASP A 1 206 ? -7.507 3.157 26.587 1.00 85.25 206 ASP A CA 1
ATOM 1634 C C . ASP A 1 206 ? -7.106 2.753 25.165 1.00 85.25 206 ASP A C 1
ATOM 1636 O O . ASP A 1 206 ? -6.415 3.512 24.490 1.00 85.25 206 ASP A O 1
ATOM 1640 N N . ALA A 1 207 ? -7.579 1.599 24.682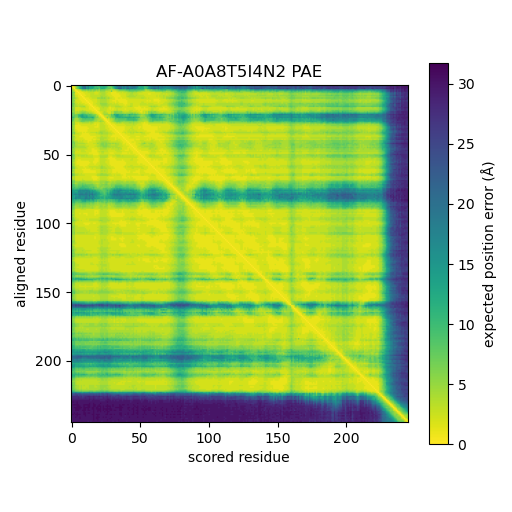 1.00 87.38 207 ALA A N 1
ATOM 1641 C CA . ALA A 1 207 ? -7.359 1.172 23.311 1.00 87.38 207 ALA A CA 1
ATOM 1642 C C . ALA A 1 207 ? -8.025 2.143 22.322 1.00 87.38 207 ALA A C 1
ATOM 1644 O O . ALA A 1 207 ? -9.205 2.501 22.446 1.00 87.38 207 ALA A O 1
ATOM 1645 N N . THR A 1 208 ? -7.251 2.563 21.328 1.00 88.56 208 THR A N 1
ATOM 1646 C CA . THR A 1 208 ? -7.682 3.447 20.244 1.00 88.56 208 THR A CA 1
ATOM 1647 C C . THR A 1 208 ? -7.998 2.647 18.987 1.00 88.56 208 THR A C 1
ATOM 1649 O O . THR A 1 208 ? -7.690 1.459 18.904 1.00 88.56 208 THR A O 1
ATOM 1652 N N . LEU A 1 209 ? -8.635 3.288 18.002 1.00 88.88 209 LEU A N 1
ATOM 1653 C CA . LEU A 1 209 ? -8.957 2.646 16.718 1.00 88.88 209 LEU A CA 1
ATOM 1654 C C . LEU A 1 209 ? -7.713 2.151 15.975 1.00 88.88 209 LEU A C 1
ATOM 1656 O O . LEU A 1 209 ? -7.791 1.235 15.164 1.00 88.88 209 LEU A O 1
ATOM 1660 N N . VAL A 1 210 ? -6.576 2.789 16.238 1.00 88.81 210 VAL A N 1
ATOM 1661 C CA . VAL A 1 210 ? -5.309 2.541 15.570 1.00 88.81 210 VAL A CA 1
ATOM 1662 C C . VAL A 1 210 ? -4.403 1.742 16.506 1.00 88.81 210 VAL A C 1
ATOM 1664 O O . VAL A 1 210 ? -3.918 2.266 17.505 1.00 88.81 210 VAL A O 1
ATOM 1667 N N . GLY A 1 211 ? -4.186 0.474 16.162 1.00 84.56 211 GLY A N 1
ATOM 1668 C CA . GLY A 1 211 ? -3.455 -0.518 16.953 1.00 84.56 211 GLY A CA 1
ATOM 1669 C C . GLY A 1 211 ? -4.364 -1.672 17.384 1.00 84.56 211 GLY A C 1
ATOM 1670 O O . GLY A 1 211 ? -5.570 -1.667 17.121 1.00 84.56 211 GLY A O 1
ATOM 1671 N N . ASN A 1 212 ? -3.801 -2.681 18.055 1.00 84.25 212 ASN A N 1
ATOM 1672 C CA . ASN A 1 212 ? -4.528 -3.847 18.588 1.00 84.25 212 ASN A CA 1
ATOM 1673 C C . ASN A 1 212 ? -5.293 -4.667 17.534 1.00 84.25 212 ASN A C 1
ATOM 1675 O O . ASN A 1 212 ? -6.193 -5.439 17.868 1.00 84.25 212 ASN A O 1
ATOM 1679 N N . GLY A 1 213 ? -4.981 -4.481 16.248 1.00 88.06 213 GLY A N 1
ATOM 1680 C CA . GLY A 1 213 ? -5.676 -5.135 15.146 1.00 88.06 213 GLY A CA 1
ATOM 1681 C C . GLY A 1 213 ? -7.173 -4.817 15.089 1.00 88.06 213 GLY A C 1
ATOM 1682 O O . GLY A 1 213 ? -7.921 -5.641 14.555 1.00 88.06 213 GLY A O 1
ATOM 1683 N N . PHE A 1 214 ? -7.628 -3.685 15.645 1.00 91.56 214 PHE A N 1
ATOM 1684 C CA . PHE A 1 214 ? -9.035 -3.279 15.579 1.00 91.56 214 PHE A CA 1
ATOM 1685 C C . PHE A 1 214 ? -9.486 -3.123 14.119 1.00 91.56 214 PHE A C 1
ATOM 1687 O O . PHE A 1 214 ? -8.724 -2.659 13.269 1.00 91.56 214 PHE A O 1
ATOM 1694 N N . ILE A 1 215 ? -10.714 -3.556 13.821 1.00 93.88 215 ILE A N 1
ATOM 1695 C CA . ILE A 1 215 ? -11.279 -3.504 12.470 1.00 93.88 215 ILE A CA 1
ATOM 1696 C C . ILE A 1 215 ? -11.974 -2.160 12.286 1.00 93.88 215 ILE A C 1
ATOM 1698 O O . ILE A 1 215 ? -13.091 -1.960 12.756 1.00 93.88 215 ILE A O 1
ATOM 1702 N N . ILE A 1 216 ? -11.316 -1.244 11.579 1.00 94.50 216 ILE A N 1
ATOM 1703 C CA . ILE A 1 216 ? -11.893 0.044 11.203 1.00 94.50 216 ILE A CA 1
ATOM 1704 C C . ILE A 1 216 ? -12.616 -0.143 9.869 1.00 94.50 216 ILE A C 1
ATOM 1706 O O . ILE A 1 216 ? -11.967 -0.255 8.829 1.00 94.50 216 ILE A O 1
ATOM 1710 N N . THR A 1 217 ? -13.946 -0.210 9.876 1.00 96.06 217 THR A N 1
ATOM 1711 C CA . THR A 1 217 ? -14.723 -0.409 8.642 1.00 96.06 217 THR A CA 1
ATOM 1712 C C . THR A 1 217 ? -15.001 0.905 7.917 1.00 96.06 217 THR A C 1
ATOM 1714 O O . THR A 1 217 ? -14.992 1.987 8.510 1.00 96.06 217 THR A O 1
ATOM 1717 N N . TYR A 1 218 ? -15.299 0.799 6.624 1.00 96.44 218 TYR A N 1
ATOM 1718 C CA . TYR A 1 218 ? -15.764 1.906 5.794 1.00 96.44 218 TYR A CA 1
ATOM 1719 C C . TYR A 1 218 ? -16.934 2.662 6.445 1.00 96.44 218 TYR A C 1
ATOM 1721 O O . TYR A 1 218 ? -16.875 3.881 6.593 1.00 96.44 218 TYR A O 1
ATOM 1729 N N . ASP A 1 219 ? -17.958 1.944 6.913 1.00 94.06 219 ASP A N 1
ATOM 1730 C CA . ASP A 1 219 ? -19.149 2.555 7.513 1.00 94.06 219 ASP A CA 1
ATOM 1731 C C . ASP A 1 219 ? -18.830 3.299 8.810 1.00 94.06 219 ASP A C 1
ATOM 1733 O O . ASP A 1 219 ? -19.367 4.381 9.053 1.00 94.06 219 ASP A O 1
ATOM 1737 N N . MET A 1 220 ? -17.914 2.779 9.636 1.00 93.12 220 MET A N 1
ATOM 1738 C CA . MET A 1 220 ? -17.458 3.501 10.827 1.00 93.12 220 MET A CA 1
ATOM 1739 C C . MET A 1 220 ? -16.832 4.843 10.440 1.00 93.12 220 MET A C 1
ATOM 1741 O O . MET A 1 220 ? -17.156 5.871 11.038 1.00 93.12 220 MET A O 1
ATOM 1745 N N . LEU A 1 221 ? -15.958 4.840 9.429 1.00 93.94 221 LEU A N 1
ATOM 1746 C CA . LEU A 1 221 ? -15.282 6.036 8.927 1.00 93.94 221 LEU A CA 1
ATOM 1747 C C . LEU A 1 221 ? -16.276 7.044 8.329 1.00 93.94 221 LEU A C 1
ATOM 1749 O O . LEU A 1 221 ? -16.207 8.253 8.592 1.00 93.94 221 LEU A O 1
ATOM 1753 N N . ASP A 1 222 ? -17.255 6.551 7.578 1.00 93.69 222 ASP A N 1
ATOM 1754 C CA . ASP A 1 222 ? -18.277 7.387 6.958 1.00 93.69 222 ASP A CA 1
ATOM 1755 C C . ASP A 1 222 ? -19.210 8.036 7.994 1.00 93.69 222 ASP A C 1
ATOM 1757 O O . ASP A 1 222 ? -19.655 9.173 7.822 1.00 93.69 222 ASP A O 1
ATOM 1761 N N . ASN A 1 223 ? -19.385 7.403 9.156 1.00 89.38 223 ASN A N 1
ATOM 1762 C CA . ASN A 1 223 ? -20.225 7.910 10.241 1.00 89.38 223 ASN A CA 1
ATOM 1763 C C . ASN A 1 223 ? -19.460 8.633 11.371 1.00 89.38 223 ASN A C 1
ATOM 1765 O O . ASN A 1 223 ? -20.092 9.127 12.303 1.00 89.38 223 ASN A O 1
ATOM 1769 N N . LEU A 1 224 ? -18.130 8.790 11.282 1.00 79.50 224 LEU A N 1
ATOM 1770 C CA . LEU A 1 224 ? -17.291 9.404 12.333 1.00 79.50 224 LEU A CA 1
ATOM 1771 C C . LEU A 1 224 ? -17.742 10.787 12.835 1.00 79.50 224 LEU A C 1
ATOM 1773 O O . LEU A 1 224 ? -17.493 11.120 13.992 1.00 79.50 224 LEU A O 1
ATOM 1777 N N . SER A 1 225 ? -18.364 11.592 11.974 1.00 61.62 225 SER A N 1
ATOM 1778 C CA . SER A 1 225 ? -18.780 12.974 12.249 1.00 61.62 225 SER A CA 1
ATOM 1779 C C . SER A 1 225 ? -20.227 13.105 12.727 1.00 61.62 225 SER A C 1
ATOM 1781 O O . SER A 1 225 ? -20.629 14.193 13.148 1.00 61.62 225 SER A O 1
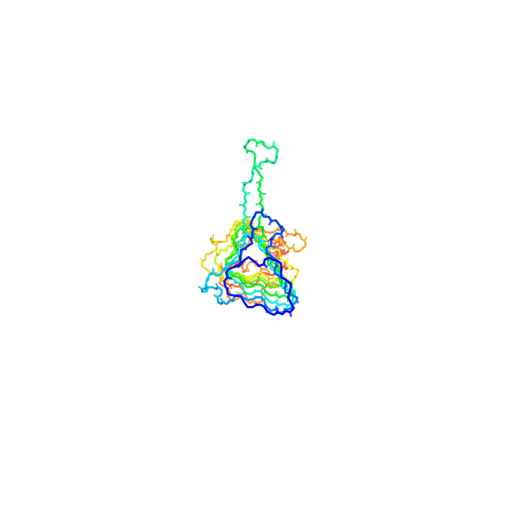ATOM 1783 N N . LYS A 1 226 ? -21.026 12.032 12.680 1.00 60.00 226 LYS A N 1
ATOM 1784 C CA . LYS A 1 226 ? -22.375 12.053 13.247 1.00 60.00 226 LYS A CA 1
ATOM 1785 C C . LYS A 1 226 ? -22.213 12.048 14.763 1.00 60.00 226 LYS A C 1
ATOM 1787 O O . LYS A 1 226 ? -21.832 11.036 15.347 1.00 60.00 226 LYS A O 1
ATOM 1792 N N . LYS A 1 227 ? -22.425 13.210 15.398 1.00 45.25 227 LYS A N 1
ATOM 1793 C CA . LYS A 1 227 ? -22.544 13.307 16.860 1.00 45.25 227 LYS A CA 1
ATOM 1794 C C . LYS A 1 227 ? -23.455 12.172 17.315 1.00 45.25 227 LYS A C 1
ATOM 1796 O O . LYS A 1 227 ? -24.542 12.026 16.763 1.00 45.25 227 LYS A O 1
ATOM 1801 N N . GLN A 1 228 ? -23.011 11.396 18.304 1.00 46.66 228 GLN A N 1
ATOM 1802 C CA . GLN A 1 228 ? -23.915 10.512 19.028 1.00 46.66 228 GLN A CA 1
ATOM 1803 C C . GLN A 1 228 ? -25.102 11.371 19.457 1.00 46.66 228 GLN A C 1
ATOM 1805 O O . GLN A 1 228 ? -24.920 12.341 20.199 1.00 46.66 228 GLN A O 1
ATOM 1810 N N . GLU A 1 229 ? -26.295 11.058 18.955 1.00 39.97 229 GLU A N 1
ATOM 1811 C CA . GLU A 1 229 ? -27.516 11.523 19.588 1.00 39.97 229 GLU A CA 1
ATOM 1812 C C . GLU A 1 229 ? -27.476 10.933 20.989 1.00 39.97 229 GLU A C 1
ATOM 1814 O O . GLU A 1 229 ? -27.751 9.754 21.220 1.00 39.97 229 GLU A O 1
ATOM 1819 N N . THR A 1 230 ? -27.019 11.740 21.941 1.00 39.34 230 THR A N 1
ATOM 1820 C CA . THR A 1 230 ? -27.189 11.434 23.341 1.00 39.34 230 THR A CA 1
ATOM 1821 C C . THR A 1 230 ? -28.679 11.198 23.508 1.00 39.34 230 THR A C 1
ATOM 1823 O O . THR A 1 230 ? -29.484 12.117 23.364 1.00 39.34 230 THR A O 1
ATOM 1826 N N . LYS A 1 231 ? -29.067 9.958 23.825 1.00 40.78 231 LYS A N 1
ATOM 1827 C CA . LYS A 1 231 ? -30.333 9.698 24.506 1.00 40.78 231 LYS A CA 1
ATOM 1828 C C . LYS A 1 231 ? -30.252 10.420 25.850 1.00 40.78 231 LYS A C 1
ATOM 1830 O O . LYS A 1 231 ? -29.990 9.814 26.886 1.00 40.78 231 LYS A O 1
ATOM 1835 N N . GLN A 1 232 ? -30.426 11.739 25.831 1.00 36.28 232 GLN A N 1
ATOM 1836 C CA . GLN A 1 232 ? -30.731 12.533 26.999 1.00 36.28 232 GLN A CA 1
ATOM 1837 C C . GLN A 1 232 ? -32.085 12.029 27.488 1.00 36.28 232 GLN A C 1
ATOM 1839 O O . GLN A 1 232 ? -33.140 12.471 27.047 1.00 36.28 232 GLN A O 1
ATOM 1844 N N . LYS A 1 233 ? -32.066 11.093 28.438 1.00 40.44 233 LYS A N 1
ATOM 1845 C CA . LYS A 1 233 ? -33.134 11.038 29.430 1.00 40.44 233 LYS A CA 1
ATOM 1846 C C . LYS A 1 233 ? -32.960 12.268 30.317 1.00 40.44 233 LYS A C 1
ATOM 1848 O O . LYS A 1 233 ? -32.349 12.203 31.379 1.00 40.44 233 LYS A O 1
ATOM 1853 N N . THR A 1 234 ? -33.458 13.409 29.854 1.00 39.50 234 THR A N 1
ATOM 1854 C CA . THR A 1 234 ? -33.755 14.555 30.710 1.00 39.50 234 THR A CA 1
ATOM 1855 C C . THR A 1 234 ? -34.824 14.126 31.706 1.00 39.50 234 THR A C 1
ATOM 1857 O O . THR A 1 234 ? -35.998 14.076 31.371 1.00 39.50 234 THR A O 1
ATOM 1860 N N . ASN A 1 235 ? -34.406 13.799 32.925 1.00 37.97 235 ASN A N 1
ATOM 1861 C CA . ASN A 1 235 ? -35.253 13.838 34.114 1.00 37.97 235 ASN A CA 1
ATOM 1862 C C . ASN A 1 235 ? -34.417 14.411 35.260 1.00 37.97 235 ASN A C 1
ATOM 1864 O O . ASN A 1 235 ? -34.065 13.725 36.215 1.00 37.97 235 ASN A O 1
ATOM 1868 N N . TRP A 1 236 ? -34.071 15.694 35.140 1.00 35.53 236 TRP A N 1
ATOM 1869 C CA . TRP A 1 236 ? -33.589 16.477 36.271 1.00 35.53 236 TRP A CA 1
ATOM 1870 C C . TRP A 1 236 ? -34.790 17.198 36.883 1.00 35.53 236 TRP A C 1
ATOM 1872 O O . TRP A 1 236 ? -35.067 18.355 36.589 1.00 35.53 236 TRP A O 1
ATOM 1882 N N . SER A 1 237 ? -35.559 16.489 37.709 1.00 40.50 237 SER A N 1
ATOM 1883 C CA . SER A 1 237 ? -36.550 17.129 38.571 1.00 40.50 237 SER A CA 1
ATOM 1884 C C . SER A 1 237 ? -35.817 17.735 39.768 1.00 40.50 237 SER A C 1
ATOM 1886 O O . SER A 1 237 ? -35.480 17.030 40.722 1.00 40.50 237 SER A O 1
ATOM 1888 N N . SER A 1 238 ? -35.529 19.033 39.726 1.00 41.34 238 SER A N 1
ATOM 1889 C CA . SER A 1 238 ? -35.051 19.775 40.892 1.00 41.34 238 SER A CA 1
ATOM 1890 C C . SER A 1 238 ? -36.169 19.860 41.939 1.00 41.34 238 SER A C 1
ATOM 1892 O O . SER A 1 238 ? -37.105 20.645 41.797 1.00 41.34 238 SER A O 1
ATOM 1894 N N . ARG A 1 239 ? -36.087 19.059 43.009 1.00 45.75 239 ARG A N 1
ATOM 1895 C CA . ARG A 1 239 ? -36.864 19.276 44.240 1.00 45.75 239 ARG A CA 1
ATOM 1896 C C . ARG A 1 239 ? -36.175 20.361 45.073 1.00 45.75 239 ARG A C 1
ATOM 1898 O O . ARG A 1 239 ? -35.412 20.049 45.979 1.00 45.75 239 ARG A O 1
ATOM 1905 N N . PHE A 1 240 ? -36.459 21.626 44.778 1.00 41.00 240 PHE A N 1
ATOM 1906 C CA . PHE A 1 240 ? -36.314 22.696 45.767 1.00 41.00 240 PHE A CA 1
ATOM 1907 C C . PHE A 1 240 ? -37.643 22.820 46.515 1.00 41.00 240 PHE A C 1
ATOM 1909 O O . PHE A 1 240 ? -38.601 23.413 46.025 1.00 41.00 240 PHE A O 1
ATOM 1916 N N . GLY A 1 241 ? -37.718 22.175 47.679 1.00 40.34 241 GLY A N 1
ATOM 1917 C CA . GLY A 1 241 ? -38.818 22.350 48.620 1.00 40.34 241 GLY A CA 1
ATOM 1918 C C . GLY A 1 241 ? -38.606 23.630 49.420 1.00 40.34 241 GLY A C 1
ATOM 1919 O O . GLY A 1 241 ? -37.665 23.719 50.202 1.00 40.34 241 GLY A O 1
ATOM 1920 N N . PHE A 1 242 ? -39.482 24.612 49.229 1.00 46.62 242 PHE A N 1
ATOM 1921 C CA . PHE A 1 242 ? -39.617 25.743 50.140 1.00 46.62 242 PHE A CA 1
ATOM 1922 C C . PHE A 1 242 ? -40.356 25.273 51.398 1.00 46.62 242 PHE A C 1
ATOM 1924 O O . PHE A 1 242 ? -41.528 24.907 51.324 1.00 46.62 242 PHE A O 1
ATOM 1931 N N . SER A 1 243 ? -39.683 25.289 52.549 1.00 40.47 243 SER A N 1
ATOM 1932 C CA . SER A 1 243 ? -40.336 25.174 53.855 1.00 40.47 243 SER A CA 1
ATOM 1933 C C . SER A 1 243 ? -40.713 26.575 54.325 1.00 40.47 243 SER A C 1
ATOM 1935 O O . SER A 1 243 ? -39.835 27.376 54.634 1.00 40.47 243 SER A O 1
ATOM 1937 N N . LYS A 1 244 ? -42.015 26.873 54.362 1.00 40.84 244 LYS A N 1
ATOM 1938 C CA . LYS A 1 244 ? -42.555 27.984 55.152 1.00 40.84 244 LYS A CA 1
ATOM 1939 C C . LYS A 1 244 ? -42.555 27.571 56.623 1.00 40.84 244 LYS A C 1
ATOM 1941 O O . LYS A 1 244 ? -43.069 26.499 56.923 1.00 40.84 244 LYS A O 1
ATOM 1946 N N . ASN A 1 245 ? -42.031 28.433 57.485 1.00 41.47 245 ASN A N 1
ATOM 1947 C CA . ASN A 1 245 ? -42.546 28.696 58.828 1.00 41.47 245 ASN A CA 1
ATOM 1948 C C . ASN A 1 245 ? -42.403 30.194 59.079 1.00 41.47 245 ASN A C 1
ATOM 1950 O O . ASN A 1 245 ? -41.313 30.718 58.758 1.00 41.47 245 ASN A O 1
#

pLDDT: mean 86.79, std 15.9, range [35.53, 98.88]

Radius of gyration: 23.39 Å; Cα contacts (8 Å, |Δi|>4): 636; chains: 1; bounding box: 60×48×82 Å

Secondary structure (DSSP, 8-state):
----EEEEES-EEE-S-EE--SS-STT--EEEEEES-EEESSHHHHT-EEETT-EEEETTS-EE-SEEE-EEEEEE-TT--TT-EEEEEE-EEEEEEEEEEEEEEEESSEEEEEEEEEEEEEESSEEEEEEEEEE-SS-EESS-EEEEEEEEEEEE---S-GGGB-SS-EEEETTS-EEEHHHHHT-BGGGS-GGG-S-GGGS-TT-BSSSTT--EEHHHHHHTTS-------------------